Protein AF-0000000084989792 (afdb_homodimer)

Structure (mmCIF, N/CA/C/O backbone):
data_AF-0000000084989792-model_v1
#
loop_
_entity.id
_entity.type
_entity.pdbx_description
1 polymer 'DNA replication initiation complex subunit, GINS family'
#
loop_
_atom_site.group_PDB
_atom_site.id
_atom_site.type_symbol
_atom_site.label_atom_id
_atom_site.label_alt_id
_atom_site.label_comp_id
_atom_site.label_asym_id
_atom_site.label_entity_id
_atom_site.label_seq_id
_atom_site.pdbx_PDB_ins_code
_atom_site.Cartn_x
_atom_site.Cartn_y
_atom_site.Cartn_z
_atom_site.occupancy
_atom_site.B_iso_or_equiv
_atom_site.auth_seq_id
_atom_site.auth_comp_id
_atom_site.auth_asym_id
_atom_site.auth_atom_id
_atom_site.pdbx_PDB_model_num
ATOM 1 N N . MET A 1 1 ? -12.945 -18.453 -3.369 1 70.62 1 MET A N 1
ATOM 2 C CA . MET A 1 1 ? -12.711 -17.578 -4.516 1 70.62 1 MET A CA 1
ATOM 3 C C . MET A 1 1 ? -13.828 -16.547 -4.648 1 70.62 1 MET A C 1
ATOM 5 O O . MET A 1 1 ? -13.57 -15.391 -4.98 1 70.62 1 MET A O 1
ATOM 9 N N . SER A 1 2 ? -14.859 -16.859 -3.957 1 78.81 2 SER A N 1
ATOM 10 C CA . SER A 1 2 ? -16.078 -16.078 -4.02 1 78.81 2 SER A CA 1
ATOM 11 C C . SER A 1 2 ? -15.945 -14.773 -3.242 1 78.81 2 SER A C 1
ATOM 13 O O . SER A 1 2 ? -16.438 -13.734 -3.676 1 78.81 2 SER A O 1
ATOM 15 N N . ARG A 1 3 ? -15.125 -14.844 -2.289 1 91.56 3 ARG A N 1
ATOM 16 C CA . ARG A 1 3 ? -15.008 -13.656 -1.446 1 91.56 3 ARG A CA 1
ATOM 17 C C . ARG A 1 3 ? -14.289 -12.531 -2.184 1 91.56 3 ARG A C 1
ATOM 19 O O . ARG A 1 3 ? -14.688 -11.367 -2.086 1 91.56 3 ARG A O 1
ATOM 26 N N . ALA A 1 4 ? -13.312 -12.812 -2.924 1 94.5 4 ALA A N 1
ATOM 27 C CA . ALA A 1 4 ? -12.562 -11.828 -3.693 1 94.5 4 ALA A CA 1
ATOM 28 C C . ALA A 1 4 ? -13.445 -11.156 -4.742 1 94.5 4 ALA A C 1
ATOM 30 O O . ALA A 1 4 ? -13.422 -9.93 -4.891 1 94.5 4 ALA A O 1
ATOM 31 N N . TYR A 1 5 ? -14.305 -11.953 -5.348 1 93.06 5 TYR A N 1
ATOM 32 C CA . TYR A 1 5 ? -15.18 -11.422 -6.383 1 93.06 5 TYR A CA 1
ATOM 33 C C . TYR A 1 5 ? -16.266 -10.531 -5.781 1 93.06 5 TYR A C 1
ATOM 35 O O . TYR A 1 5 ? -16.594 -9.484 -6.34 1 93.06 5 TYR A O 1
ATOM 43 N N . SER A 1 6 ? -16.766 -11.047 -4.715 1 93.75 6 SER A N 1
ATOM 44 C CA . SER A 1 6 ? -17.781 -10.242 -4.035 1 93.75 6 SER A CA 1
ATOM 45 C C . SER A 1 6 ? -17.203 -8.898 -3.59 1 93.75 6 SER A C 1
ATOM 47 O O . SER A 1 6 ? -17.859 -7.863 -3.727 1 93.75 6 SER A O 1
ATOM 49 N N . TRP A 1 7 ? -16.031 -8.945 -3.117 1 96.88 7 TRP A N 1
ATOM 50 C CA . TRP A 1 7 ? -15.375 -7.715 -2.689 1 96.88 7 TRP A CA 1
ATOM 51 C C . TRP A 1 7 ? -15.125 -6.789 -3.875 1 96.88 7 TRP A C 1
ATOM 53 O O . TRP A 1 7 ? -15.406 -5.59 -3.807 1 96.88 7 TRP A O 1
ATOM 63 N N . LEU A 1 8 ? -14.609 -7.293 -4.941 1 95.69 8 LEU A N 1
ATOM 64 C CA . LEU A 1 8 ? -14.359 -6.5 -6.141 1 95.69 8 LEU A CA 1
ATOM 65 C C . LEU A 1 8 ? -15.648 -5.848 -6.641 1 95.69 8 LEU A C 1
ATOM 67 O O . LEU A 1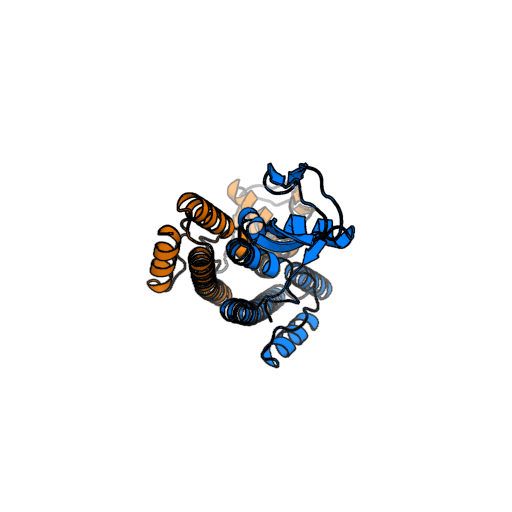 8 ? -15.656 -4.656 -6.957 1 95.69 8 LEU A O 1
ATOM 71 N N . SER A 1 9 ? -16.734 -6.637 -6.637 1 94.12 9 SER A N 1
ATOM 72 C CA . SER A 1 9 ? -18.016 -6.121 -7.086 1 94.12 9 SER A CA 1
ATOM 73 C C . SER A 1 9 ? -18.5 -4.977 -6.199 1 94.12 9 SER A C 1
ATOM 75 O O . SER A 1 9 ? -18.969 -3.953 -6.695 1 94.12 9 SER A O 1
ATOM 77 N N . ALA A 1 10 ? -18.391 -5.125 -4.922 1 95.06 10 ALA A N 1
ATOM 78 C CA . ALA A 1 10 ? -18.781 -4.086 -3.975 1 95.06 10 ALA A CA 1
ATOM 79 C C . ALA A 1 10 ? -18 -2.803 -4.199 1 95.06 10 ALA A C 1
ATOM 81 O O . ALA A 1 10 ? -18.562 -1.705 -4.172 1 95.06 10 ALA A O 1
ATOM 82 N N . GLU A 1 11 ? -16.641 -2.996 -4.441 1 95.38 11 GLU A N 1
ATOM 83 C CA . GLU A 1 11 ? -15.781 -1.838 -4.656 1 95.38 11 GLU A CA 1
ATOM 84 C C . GLU A 1 11 ? -16.109 -1.141 -5.973 1 95.38 11 GLU A C 1
ATOM 86 O O . GLU A 1 11 ? -16.016 0.084 -6.074 1 95.38 11 GLU A O 1
ATOM 91 N N . LEU A 1 12 ? -16.547 -1.844 -6.918 1 93.81 12 LEU A N 1
ATOM 92 C CA . LEU A 1 12 ? -16.906 -1.293 -8.227 1 93.81 12 LEU A CA 1
ATOM 93 C C . LEU A 1 12 ? -18.234 -0.542 -8.156 1 93.81 12 LEU A C 1
ATOM 95 O O . LEU A 1 12 ? -18.406 0.466 -8.844 1 93.81 12 LEU A O 1
ATOM 99 N N . ASP A 1 13 ? -19.047 -1.001 -7.281 1 93.5 13 ASP A N 1
ATOM 100 C CA . ASP A 1 13 ? -20.438 -0.534 -7.281 1 93.5 13 ASP A CA 1
ATOM 101 C C . ASP A 1 13 ? -20.594 0.687 -6.379 1 93.5 13 ASP A C 1
ATOM 103 O O . ASP A 1 13 ? -21.672 1.285 -6.324 1 93.5 13 ASP A O 1
ATOM 107 N N . THR A 1 14 ? -19.609 1.003 -5.652 1 91.88 14 THR A N 1
ATOM 108 C CA . THR A 1 14 ? -19.703 2.129 -4.73 1 91.88 14 THR A CA 1
ATOM 109 C C . THR A 1 14 ? -18.641 3.18 -5.047 1 91.88 14 THR A C 1
ATOM 111 O O . THR A 1 14 ? -17.562 2.85 -5.539 1 91.88 14 THR A O 1
ATOM 114 N N . LYS A 1 15 ? -18.938 4.371 -4.781 1 89.75 15 LYS A N 1
ATOM 115 C CA . LYS A 1 15 ? -17.969 5.453 -4.965 1 89.75 15 LYS A CA 1
ATOM 116 C C . LYS A 1 15 ? -17.016 5.543 -3.779 1 89.75 15 LYS A C 1
ATOM 118 O O . LYS A 1 15 ? -15.844 5.859 -3.947 1 89.75 15 LYS A O 1
ATOM 123 N N . LEU A 1 16 ? -17.531 5.168 -2.646 1 90.69 16 LEU A N 1
ATOM 124 C CA . LEU A 1 16 ? -16.719 5.23 -1.429 1 90.69 16 LEU A CA 1
ATOM 125 C C . LEU A 1 16 ? -16.172 3.852 -1.068 1 90.69 16 LEU A C 1
ATOM 127 O O . LEU A 1 16 ? -16.641 2.838 -1.594 1 90.69 16 LEU A O 1
ATOM 131 N N . LEU A 1 17 ? -15.188 3.869 -0.21 1 94.44 17 LEU A N 1
ATOM 132 C CA . LEU A 1 17 ? -14.562 2.639 0.262 1 94.44 17 LEU A CA 1
ATOM 133 C C . LEU A 1 17 ? -15.578 1.747 0.967 1 94.44 17 LEU A C 1
ATOM 135 O O . LEU A 1 17 ? -16.406 2.232 1.745 1 94.44 17 LEU A O 1
ATOM 139 N N . THR A 1 18 ? -15.547 0.546 0.62 1 95.75 18 THR A N 1
ATOM 140 C CA . THR A 1 18 ? -16.359 -0.414 1.359 1 95.75 18 THR A CA 1
ATOM 141 C C . THR A 1 18 ? -15.562 -1.021 2.512 1 95.75 18 THR A C 1
ATOM 143 O O . THR A 1 18 ? -14.328 -0.99 2.506 1 95.75 18 THR A O 1
ATOM 146 N N . LYS A 1 19 ? -16.328 -1.497 3.48 1 96.44 19 LYS A N 1
ATOM 147 C CA . LYS A 1 19 ? -15.664 -2.264 4.527 1 96.44 19 LYS A CA 1
ATOM 148 C C . LYS A 1 19 ? -15.086 -3.562 3.975 1 96.44 19 LYS A C 1
ATOM 150 O O . LYS A 1 19 ? -15.805 -4.359 3.371 1 96.44 19 LYS A O 1
ATOM 155 N N . PRO A 1 20 ? -13.766 -3.756 4.098 1 97 20 PRO A N 1
ATOM 156 C CA . PRO A 1 20 ? -13.188 -4.996 3.582 1 97 20 PRO A CA 1
ATOM 157 C C . PRO A 1 20 ? -13.703 -6.238 4.312 1 97 20 PRO A C 1
ATOM 159 O O . PRO A 1 20 ? -13.898 -6.199 5.531 1 97 20 PRO A O 1
ATOM 162 N N . PRO A 1 21 ? -13.945 -7.258 3.611 1 96.56 21 PRO A N 1
ATOM 163 C CA . PRO A 1 21 ? -14.359 -8.508 4.246 1 96.56 21 PRO A CA 1
ATOM 164 C C . PRO A 1 21 ? -13.203 -9.234 4.934 1 96.56 21 PRO A C 1
ATOM 166 O O . PRO A 1 21 ? -13.398 -10.297 5.527 1 96.56 21 PRO A O 1
ATOM 169 N N . VAL A 1 22 ? -11.977 -8.727 4.801 1 95.38 22 VAL A N 1
ATOM 170 C CA . VAL A 1 22 ? -10.773 -9.297 5.398 1 95.38 22 VAL A CA 1
ATOM 171 C C . VAL A 1 22 ? -9.977 -8.195 6.098 1 95.38 22 VAL A C 1
ATOM 173 O O . VAL A 1 22 ? -10.07 -7.02 5.727 1 95.38 22 VAL A O 1
ATOM 176 N N . ALA A 1 23 ? -9.148 -8.648 7.039 1 95.25 23 ALA A N 1
ATOM 177 C CA . ALA A 1 23 ? -8.312 -7.691 7.758 1 95.25 23 ALA A CA 1
ATOM 178 C C . ALA A 1 23 ? -7.121 -7.254 6.906 1 95.25 23 ALA A C 1
ATOM 180 O O . ALA A 1 23 ? -6.562 -6.176 7.113 1 95.25 23 ALA A O 1
ATOM 181 N N . SER A 1 24 ? -6.754 -8.141 6.023 1 97 24 SER A N 1
ATOM 182 C CA . SER A 1 24 ? -5.605 -7.863 5.164 1 97 24 SER A CA 1
ATOM 183 C C . SER A 1 24 ? -5.746 -8.562 3.812 1 97 24 SER A C 1
ATOM 185 O O . SER A 1 24 ? -6.418 -9.586 3.705 1 97 24 SER A O 1
ATOM 187 N N . TYR A 1 25 ? -5.117 -8.008 2.795 1 97.75 25 TYR A N 1
ATOM 188 C CA . TYR A 1 25 ? -5.043 -8.68 1.502 1 97.75 25 TYR A CA 1
ATOM 189 C C . TYR A 1 25 ? -4.344 -10.023 1.626 1 97.75 25 TYR A C 1
ATOM 191 O O . TYR A 1 25 ? -4.699 -10.984 0.93 1 97.75 25 TYR A O 1
ATOM 199 N N . MET A 1 26 ? -3.402 -10.109 2.512 1 96.12 26 MET A N 1
ATOM 200 C CA . MET A 1 26 ? -2.676 -11.352 2.75 1 96.12 26 MET A CA 1
ATOM 201 C C . MET A 1 26 ? -3.619 -12.445 3.24 1 96.12 26 MET A C 1
ATOM 203 O O . MET A 1 26 ? -3.473 -13.609 2.865 1 96.12 26 MET A O 1
ATOM 207 N N . GLU A 1 27 ? -4.516 -12 4.086 1 95.62 27 GLU A N 1
ATOM 208 C CA . GLU A 1 27 ? -5.52 -12.961 4.539 1 95.62 27 GLU A CA 1
ATOM 209 C C . GLU A 1 27 ? -6.309 -13.523 3.363 1 95.62 27 GLU A C 1
ATOM 211 O O . GLU A 1 27 ? -6.555 -14.727 3.293 1 95.62 27 GLU A O 1
ATOM 216 N N . LEU A 1 28 ? -6.707 -12.695 2.48 1 96.12 28 LEU A N 1
ATOM 217 C CA . LEU A 1 28 ? -7.434 -13.117 1.285 1 96.12 28 LEU A CA 1
ATOM 218 C C . LEU A 1 28 ? -6.578 -14.031 0.418 1 96.12 28 LEU A C 1
ATOM 220 O O . LEU A 1 28 ? -7.059 -15.055 -0.078 1 96.12 28 LEU A O 1
ATOM 224 N N . ALA A 1 29 ? -5.344 -13.695 0.266 1 95.12 29 ALA A N 1
ATOM 225 C CA . ALA A 1 29 ? -4.41 -14.516 -0.504 1 95.12 29 ALA A CA 1
ATOM 226 C C . ALA A 1 29 ? -4.27 -15.906 0.106 1 95.12 29 ALA A C 1
ATOM 228 O O . ALA A 1 29 ? -4.25 -16.906 -0.613 1 95.12 29 ALA A O 1
ATOM 229 N N . ASN A 1 30 ? -4.18 -15.922 1.391 1 93.5 30 ASN A N 1
ATOM 230 C CA . ASN A 1 30 ? -4.078 -17.203 2.084 1 93.5 30 ASN A CA 1
ATOM 231 C C . ASN A 1 30 ? -5.316 -18.062 1.847 1 93.5 30 ASN A C 1
ATOM 233 O O . ASN A 1 30 ? -5.203 -19.266 1.617 1 93.5 30 ASN A O 1
ATOM 237 N N . GLU A 1 31 ? -6.43 -17.453 1.937 1 92.81 31 GLU A N 1
ATOM 238 C CA . GLU A 1 31 ? -7.68 -18.172 1.687 1 92.81 31 GLU A CA 1
ATOM 239 C C . GLU A 1 31 ? -7.715 -18.734 0.275 1 92.81 31 GLU A C 1
ATOM 241 O O . GLU A 1 31 ? -8.102 -19.891 0.079 1 92.81 31 GLU A O 1
ATOM 246 N N . ILE A 1 32 ? -7.355 -18.016 -0.669 1 92.75 32 ILE A N 1
ATOM 247 C CA . ILE A 1 32 ? -7.352 -18.438 -2.066 1 92.75 32 ILE A CA 1
ATOM 248 C C . ILE A 1 32 ? -6.383 -19.609 -2.254 1 92.75 32 ILE A C 1
ATOM 250 O O . ILE A 1 32 ? -6.715 -20.594 -2.91 1 92.75 32 ILE A O 1
ATOM 254 N N . ASN A 1 33 ? -5.227 -19.484 -1.652 1 90.75 33 ASN A N 1
ATOM 255 C CA . ASN A 1 33 ? -4.238 -20.562 -1.744 1 90.75 33 ASN A CA 1
ATOM 256 C C . ASN A 1 33 ? -4.762 -21.859 -1.134 1 90.75 33 ASN A C 1
ATOM 258 O O . ASN A 1 33 ? -4.535 -22.938 -1.679 1 90.75 33 ASN A O 1
ATOM 262 N N . GLU A 1 34 ? -5.414 -21.703 -0.019 1 88.62 34 GLU A N 1
ATOM 263 C CA . GLU A 1 34 ? -5.98 -22.875 0.638 1 88.62 34 GLU A CA 1
ATOM 264 C C . GLU A 1 34 ? -7.047 -23.531 -0.235 1 88.62 34 GLU A C 1
ATOM 266 O O . GLU A 1 34 ? -7.109 -24.766 -0.325 1 88.62 34 GLU A O 1
ATOM 271 N N . GLN A 1 35 ? -7.852 -22.734 -0.872 1 86.69 35 GLN A N 1
ATOM 272 C CA . GLN A 1 35 ? -8.898 -23.25 -1.753 1 86.69 35 GLN A CA 1
ATOM 273 C C . GLN A 1 35 ? -8.297 -23.969 -2.955 1 86.69 35 GLN A C 1
ATOM 275 O O . GLN A 1 35 ? -8.805 -25.016 -3.367 1 86.69 35 GLN A O 1
ATOM 280 N N . LEU A 1 36 ? -7.242 -23.453 -3.445 1 85.25 36 LEU A N 1
ATOM 281 C CA . LEU A 1 36 ? -6.598 -24.031 -4.613 1 85.25 36 LEU A CA 1
ATOM 282 C C . LEU A 1 36 ? -5.949 -25.375 -4.266 1 85.25 36 LEU A C 1
ATOM 284 O O . LEU A 1 36 ? -5.949 -26.297 -5.082 1 85.25 36 LEU A O 1
ATOM 288 N N . LYS A 1 37 ? -5.43 -25.438 -3.109 1 81.44 37 LYS A N 1
ATOM 289 C CA . LYS A 1 37 ? -4.848 -26.688 -2.643 1 81.44 37 LYS A CA 1
ATOM 290 C C . LYS A 1 37 ? -5.914 -27.766 -2.521 1 81.44 37 LYS A C 1
ATOM 292 O O . LYS A 1 37 ? -5.648 -28.938 -2.809 1 81.44 37 LYS A O 1
ATOM 297 N N . GLY A 1 38 ? -7.027 -27.453 -2.127 1 80.88 38 GLY A N 1
ATOM 298 C CA . GLY A 1 38 ? -8.109 -28.391 -1.902 1 80.88 38 GLY A CA 1
ATOM 299 C C . GLY A 1 38 ? -8.727 -28.922 -3.188 1 80.88 38 GLY A C 1
ATOM 300 O O . GLY A 1 38 ? -9.242 -30.031 -3.225 1 80.88 38 GLY A O 1
ATOM 301 N N . VAL A 1 39 ? -8.703 -28.188 -4.25 1 77.81 39 VAL A N 1
ATOM 302 C CA . VAL A 1 39 ? -9.398 -28.547 -5.48 1 77.81 39 VAL A CA 1
ATOM 303 C C . VAL A 1 39 ? -8.484 -29.406 -6.363 1 77.81 39 VAL A C 1
ATOM 305 O O . VAL A 1 39 ? -8.969 -30.156 -7.207 1 77.81 39 VAL A O 1
ATOM 308 N N . ALA A 1 40 ? -7.18 -29.516 -6.156 1 72.69 40 ALA A N 1
ATOM 309 C CA . ALA A 1 40 ? -6.211 -30.328 -6.883 1 72.69 40 ALA A CA 1
ATOM 310 C C . ALA A 1 40 ? -6.352 -30.141 -8.391 1 72.69 40 ALA A C 1
ATOM 312 O O . ALA A 1 40 ? -6.559 -31.109 -9.133 1 72.69 40 ALA A O 1
ATOM 313 N N . LEU A 1 41 ? -6.234 -29.047 -8.867 1 76.12 41 LEU A N 1
ATOM 314 C CA . LEU A 1 41 ? -6.32 -28.719 -10.289 1 76.12 41 LEU A CA 1
ATOM 315 C C . LEU A 1 41 ? -5.066 -29.188 -11.023 1 76.12 41 LEU A C 1
ATOM 317 O O . LEU A 1 41 ? -3.984 -29.25 -10.438 1 76.12 41 LEU A O 1
ATOM 321 N N . PRO A 1 42 ? -5.316 -29.594 -12.312 1 76.38 42 PRO A N 1
ATOM 322 C CA . PRO A 1 42 ? -4.105 -29.781 -13.117 1 76.38 42 PRO A CA 1
ATOM 323 C C . PRO A 1 42 ? -3.191 -28.562 -13.086 1 76.38 42 PRO A C 1
ATOM 325 O O . PRO A 1 42 ? -3.67 -27.422 -13 1 76.38 42 PRO A O 1
ATOM 328 N N . PRO A 1 43 ? -1.987 -28.797 -13.102 1 77.19 43 PRO A N 1
ATOM 329 C CA . PRO A 1 43 ? -1.013 -27.719 -12.93 1 77.19 43 PRO A CA 1
ATOM 330 C C . PRO A 1 43 ? -1.269 -26.531 -13.875 1 77.19 43 PRO A C 1
ATOM 332 O O . PRO A 1 43 ? -1.184 -25.375 -13.461 1 77.19 43 PRO A O 1
ATOM 335 N N . SER A 1 44 ? -1.574 -26.844 -15.148 1 74.94 44 SER A N 1
ATOM 336 C CA . SER A 1 44 ? -1.801 -25.766 -16.125 1 74.94 44 SER A CA 1
ATOM 337 C C . SER A 1 44 ? -3.035 -24.953 -15.766 1 74.94 44 SER A C 1
ATOM 339 O O . SER A 1 44 ? -3.045 -23.734 -15.922 1 74.94 44 SER A O 1
ATOM 341 N N . MET A 1 45 ? -4.078 -25.625 -15.273 1 82.12 45 MET A N 1
ATOM 342 C CA . MET A 1 45 ? -5.309 -24.938 -14.883 1 82.12 45 MET A CA 1
ATOM 343 C C . MET A 1 45 ? -5.109 -24.156 -13.594 1 82.12 45 MET A C 1
ATOM 345 O O . MET A 1 45 ? -5.641 -23.047 -13.445 1 82.12 45 MET A O 1
ATOM 349 N N . GLU A 1 46 ? -4.324 -24.75 -12.68 1 85.69 46 GLU A N 1
ATOM 350 C CA . GLU A 1 46 ? -4.039 -24.047 -11.43 1 85.69 46 GLU A CA 1
ATOM 351 C C . GLU A 1 46 ? -3.299 -22.734 -11.68 1 85.69 46 GLU A C 1
ATOM 353 O O . GLU A 1 46 ? -3.609 -21.719 -11.07 1 85.69 46 GLU A O 1
ATOM 358 N N . GLU A 1 47 ? -2.346 -22.797 -12.555 1 84.44 47 GLU A N 1
ATOM 359 C CA . GLU A 1 47 ? -1.575 -21.609 -12.914 1 84.44 47 GLU A CA 1
ATOM 360 C C . GLU A 1 47 ? -2.482 -20.5 -13.453 1 84.44 47 GLU A C 1
ATOM 362 O O . GLU A 1 47 ? -2.318 -19.328 -13.102 1 84.44 47 GLU A O 1
ATOM 367 N N . THR A 1 48 ? -3.42 -20.906 -14.273 1 84 48 THR A N 1
ATOM 368 C CA . THR A 1 48 ? -4.355 -19.953 -14.867 1 84 48 THR A CA 1
ATOM 369 C C . THR A 1 48 ? -5.238 -19.312 -13.797 1 84 48 THR A C 1
ATOM 371 O O . THR A 1 48 ? -5.453 -18.109 -13.789 1 84 48 THR A O 1
ATOM 374 N N . VAL A 1 49 ? -5.715 -20.156 -12.875 1 89 49 VAL A N 1
ATOM 375 C CA . VAL A 1 49 ? -6.578 -19.672 -11.805 1 89 49 VAL A CA 1
ATOM 376 C C . VAL A 1 49 ? -5.793 -18.734 -10.891 1 89 49 VAL A C 1
ATOM 378 O O . VAL A 1 49 ? -6.297 -17.688 -10.492 1 89 49 VAL A O 1
ATOM 381 N N . ARG A 1 50 ? -4.551 -19.078 -10.578 1 90.56 50 ARG A N 1
ATOM 382 C CA . ARG A 1 50 ? -3.703 -18.234 -9.742 1 90.56 50 ARG A CA 1
ATOM 383 C C . ARG A 1 50 ? -3.486 -16.875 -10.383 1 90.56 50 ARG A C 1
ATOM 385 O O . ARG A 1 50 ? -3.592 -15.844 -9.711 1 90.56 50 ARG A O 1
ATOM 392 N N . ALA A 1 51 ? -3.191 -16.859 -11.633 1 87.62 51 ALA A N 1
ATOM 393 C CA . ALA A 1 51 ? -2.986 -15.609 -12.352 1 87.62 51 ALA A CA 1
ATOM 394 C C . ALA A 1 51 ? -4.246 -14.75 -12.328 1 87.62 51 ALA A C 1
ATOM 396 O O . ALA A 1 51 ? -4.168 -13.531 -12.141 1 87.62 51 ALA A O 1
ATOM 397 N N . HIS A 1 52 ? -5.316 -15.414 -12.531 1 90 52 HIS A N 1
ATOM 398 C CA . HIS A 1 52 ? -6.59 -14.703 -12.531 1 90 52 HIS A CA 1
ATOM 399 C C . HIS A 1 52 ? -6.891 -14.109 -11.156 1 90 52 HIS A C 1
ATOM 401 O O . HIS A 1 52 ? -7.301 -12.953 -11.047 1 90 52 HIS A O 1
ATOM 407 N N . MET A 1 53 ? -6.68 -14.898 -10.133 1 93.25 53 MET A N 1
ATOM 408 C CA . MET A 1 53 ? -6.961 -14.414 -8.781 1 93.25 53 MET A CA 1
ATOM 409 C C . MET A 1 53 ? -6.023 -13.273 -8.398 1 93.25 53 MET A C 1
ATOM 411 O O . MET A 1 53 ? -6.426 -12.336 -7.715 1 93.25 53 MET A O 1
ATOM 415 N N . ALA A 1 54 ? -4.75 -13.375 -8.836 1 92.62 54 ALA A N 1
ATOM 416 C CA . ALA A 1 54 ? -3.816 -12.273 -8.641 1 92.62 54 ALA A CA 1
ATOM 417 C C . ALA A 1 54 ? -4.34 -10.992 -9.281 1 92.62 54 ALA A C 1
ATOM 419 O O . ALA A 1 54 ? -4.25 -9.914 -8.695 1 92.62 54 ALA A O 1
ATOM 420 N N . HIS A 1 55 ? -4.922 -11.141 -10.414 1 91.56 55 HIS A N 1
ATOM 421 C CA . HIS A 1 55 ? -5.504 -10.008 -11.133 1 91.56 55 HIS A CA 1
ATOM 422 C C . HIS A 1 55 ? -6.68 -9.414 -10.359 1 91.56 55 HIS A C 1
ATOM 424 O O . HIS A 1 55 ? -6.832 -8.195 -10.289 1 91.56 55 HIS A O 1
ATOM 430 N N . VAL A 1 56 ? -7.492 -10.281 -9.859 1 93.88 56 VAL A N 1
ATOM 431 C CA . VAL A 1 56 ? -8.656 -9.836 -9.102 1 93.88 56 VAL A CA 1
ATOM 432 C C . VAL A 1 56 ? -8.211 -9.031 -7.887 1 93.88 56 VAL A C 1
ATOM 434 O O . VAL A 1 56 ? -8.711 -7.93 -7.645 1 93.88 56 VAL A O 1
ATOM 437 N N . ILE A 1 57 ? -7.246 -9.539 -7.176 1 96 57 ILE A N 1
ATOM 438 C CA . ILE A 1 57 ? -6.758 -8.852 -5.988 1 96 57 ILE A CA 1
ATOM 439 C C . ILE A 1 57 ? -6.129 -7.516 -6.387 1 96 57 ILE A C 1
ATOM 441 O O . ILE A 1 57 ? -6.359 -6.496 -5.738 1 96 57 ILE A O 1
ATOM 445 N N . ALA A 1 58 ? -5.371 -7.531 -7.418 1 94.69 58 ALA A N 1
ATOM 446 C CA . ALA A 1 58 ? -4.754 -6.305 -7.91 1 94.69 58 ALA A CA 1
ATOM 447 C C . ALA A 1 58 ? -5.809 -5.258 -8.258 1 94.69 58 ALA A C 1
ATOM 449 O O . ALA A 1 58 ? -5.633 -4.07 -7.98 1 94.69 58 ALA A O 1
ATOM 450 N N . SER A 1 59 ? -6.855 -5.684 -8.875 1 94.25 59 SER A N 1
ATOM 451 C CA . SER A 1 59 ? -7.934 -4.781 -9.258 1 94.25 59 SER A CA 1
ATOM 452 C C . SER A 1 59 ? -8.609 -4.168 -8.031 1 94.25 59 SER A C 1
ATOM 454 O O . SER A 1 59 ? -8.914 -2.977 -8.016 1 94.25 59 SER A O 1
ATOM 456 N N . ILE A 1 60 ? -8.82 -4.98 -7.062 1 97.06 60 ILE A N 1
ATOM 457 C CA . ILE A 1 60 ? -9.391 -4.484 -5.812 1 97.06 60 ILE A CA 1
ATOM 458 C C . ILE A 1 60 ? -8.477 -3.416 -5.219 1 97.06 60 ILE A C 1
ATOM 460 O O . ILE A 1 60 ? -8.938 -2.328 -4.859 1 97.06 60 ILE A O 1
ATOM 464 N N . MET A 1 61 ? -7.199 -3.693 -5.172 1 97.31 61 MET A N 1
ATOM 465 C CA . MET A 1 61 ? -6.215 -2.777 -4.602 1 97.31 61 MET A CA 1
ATOM 466 C C . MET A 1 61 ? -6.207 -1.45 -5.352 1 97.31 61 MET A C 1
ATOM 468 O O . MET A 1 61 ? -6.168 -0.384 -4.734 1 97.31 61 MET A O 1
ATOM 472 N N . GLU A 1 62 ? -6.188 -1.574 -6.605 1 94.75 62 GLU A N 1
ATOM 473 C CA . GLU A 1 62 ? -6.152 -0.372 -7.434 1 94.75 62 GLU A CA 1
ATOM 474 C C . GLU A 1 62 ? -7.352 0.53 -7.148 1 94.75 62 GLU A C 1
ATOM 476 O O . GLU A 1 62 ? -7.191 1.736 -6.949 1 94.75 62 GLU A O 1
ATOM 481 N N . LEU A 1 63 ? -8.484 -0.027 -7.125 1 95.94 63 LEU A N 1
ATOM 482 C CA . LEU A 1 63 ? -9.711 0.72 -6.871 1 95.94 63 LEU A CA 1
ATOM 483 C C . LEU A 1 63 ? -9.688 1.346 -5.48 1 95.94 63 LEU A C 1
ATOM 485 O O . LEU A 1 63 ? -10 2.527 -5.32 1 95.94 63 LEU A O 1
ATOM 489 N N . ARG A 1 64 ? -9.289 0.594 -4.527 1 97.69 64 ARG A N 1
ATOM 490 C CA . ARG A 1 64 ? -9.336 1.066 -3.148 1 97.69 64 ARG A CA 1
ATOM 491 C C . ARG A 1 64 ? -8.289 2.143 -2.9 1 97.69 64 ARG A C 1
ATOM 493 O O . ARG A 1 64 ? -8.57 3.152 -2.25 1 97.69 64 ARG A O 1
ATOM 500 N N . ILE A 1 65 ? -7.113 1.931 -3.457 1 97 65 ILE A N 1
ATOM 501 C CA . ILE A 1 65 ? -6.059 2.916 -3.25 1 97 65 ILE A CA 1
ATOM 502 C C . ILE A 1 65 ? -6.453 4.238 -3.9 1 97 65 ILE A C 1
ATOM 504 O O . ILE A 1 65 ? -6.23 5.309 -3.328 1 97 65 ILE A O 1
ATOM 508 N N . ARG A 1 66 ? -7.051 4.168 -5.055 1 94.44 66 ARG A N 1
ATOM 509 C CA . ARG A 1 66 ? -7.555 5.375 -5.699 1 94.44 66 ARG A CA 1
ATOM 510 C C . ARG A 1 66 ? -8.562 6.094 -4.809 1 94.44 66 ARG A C 1
ATOM 512 O O . ARG A 1 66 ? -8.484 7.312 -4.633 1 94.44 66 ARG A O 1
ATOM 519 N N . LYS A 1 67 ? -9.445 5.352 -4.285 1 96.25 67 LYS A N 1
ATOM 520 C CA . LYS A 1 67 ? -10.469 5.914 -3.404 1 96.25 67 LYS A CA 1
ATOM 521 C C . LYS A 1 67 ? -9.844 6.48 -2.131 1 96.25 67 LYS A C 1
ATOM 523 O O . LYS A 1 67 ? -10.219 7.566 -1.679 1 96.25 67 LYS A O 1
ATOM 528 N N . ILE A 1 68 ? -8.922 5.742 -1.556 1 97.31 68 ILE A N 1
ATOM 529 C CA . ILE A 1 68 ? -8.234 6.152 -0.333 1 97.31 68 ILE A CA 1
ATOM 530 C C . ILE A 1 68 ? -7.496 7.465 -0.568 1 97.31 68 ILE A C 1
ATOM 532 O O . ILE A 1 68 ? -7.648 8.414 0.204 1 97.31 68 ILE A O 1
ATOM 536 N N . LEU A 1 69 ? -6.723 7.477 -1.631 1 94.81 69 LEU A N 1
ATOM 537 C CA . LEU A 1 69 ? -5.91 8.656 -1.902 1 94.81 69 LEU A CA 1
ATOM 538 C C . LEU A 1 69 ? -6.789 9.844 -2.283 1 94.81 69 LEU A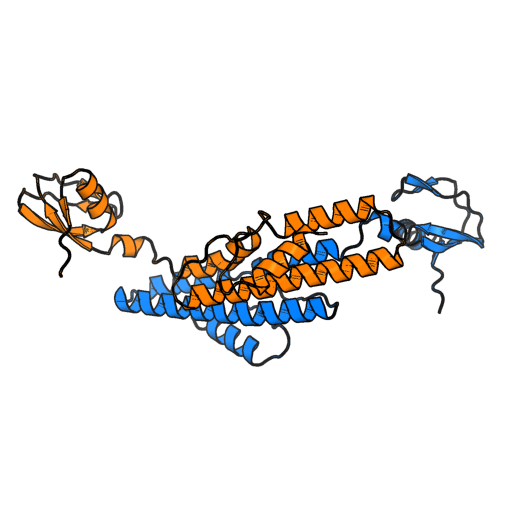 C 1
ATOM 540 O O . LEU A 1 69 ? -6.465 10.992 -1.963 1 94.81 69 LEU A O 1
ATOM 544 N N . TRP A 1 70 ? -7.926 9.594 -2.945 1 92.69 70 TRP A N 1
ATOM 545 C CA . TRP A 1 70 ? -8.906 10.641 -3.219 1 92.69 70 TRP A CA 1
ATOM 546 C C . TRP A 1 70 ? -9.414 11.258 -1.921 1 92.69 70 TRP A C 1
ATOM 548 O O . TRP A 1 70 ? -9.461 12.484 -1.787 1 92.69 70 TRP A O 1
ATOM 558 N N . GLU A 1 71 ? -9.812 10.422 -0.998 1 91.25 71 GLU A N 1
ATOM 559 C CA . GLU A 1 71 ? -10.289 10.922 0.29 1 91.25 71 GLU A CA 1
ATOM 560 C C . GLU A 1 71 ? -9.211 11.75 0.991 1 91.25 71 GLU A C 1
ATOM 562 O O . GLU A 1 71 ? -9.508 12.805 1.559 1 91.25 71 GLU A O 1
ATOM 567 N N . VAL A 1 72 ? -8.008 11.266 0.951 1 89.56 72 VAL A N 1
ATOM 568 C CA . VAL A 1 72 ? -6.891 11.961 1.567 1 89.56 72 VAL A CA 1
ATOM 569 C C . VAL A 1 72 ? -6.73 13.344 0.935 1 89.56 72 VAL A C 1
ATOM 571 O O . VAL A 1 72 ? -6.535 14.336 1.639 1 89.56 72 VAL A O 1
ATOM 574 N N . GLN A 1 73 ? -6.836 13.398 -0.33 1 87 73 GLN A N 1
ATOM 575 C CA . GLN A 1 73 ? -6.668 14.648 -1.062 1 87 73 GLN A CA 1
ATOM 576 C C . GLN A 1 73 ? -7.805 15.617 -0.76 1 87 73 GLN A C 1
ATOM 578 O O . GLN A 1 73 ? -7.637 16.828 -0.868 1 87 73 GLN A O 1
ATOM 583 N N . GLN A 1 74 ? -8.938 15.102 -0.307 1 87.06 74 GLN A N 1
ATOM 584 C CA . GLN A 1 74 ? -10.078 15.93 0.088 1 87.06 74 GLN A CA 1
ATOM 585 C C . GLN A 1 74 ? -9.977 16.344 1.552 1 87.06 74 GLN A C 1
ATOM 587 O O . GLN A 1 74 ? -10.867 17 2.078 1 87.06 74 GLN A O 1
ATOM 592 N N . GLY A 1 75 ? -8.922 15.93 2.215 1 83.06 75 GLY A N 1
ATOM 593 C CA . GLY A 1 75 ? -8.719 16.281 3.613 1 83.06 75 GLY A CA 1
ATOM 594 C C . GLY A 1 75 ? -9.414 15.328 4.57 1 83.06 75 GLY A C 1
ATOM 595 O O . GLY A 1 75 ? -9.516 15.617 5.766 1 83.06 75 GLY A O 1
ATOM 596 N N . ARG A 1 76 ? -9.859 14.25 4.02 1 86.44 76 ARG A N 1
ATOM 597 C CA . ARG A 1 76 ? -10.547 13.258 4.84 1 86.44 76 ARG A CA 1
ATOM 598 C C . ARG A 1 76 ? -9.586 12.156 5.281 1 86.44 76 ARG A C 1
ATOM 600 O O . ARG A 1 76 ? -8.492 12.023 4.738 1 86.44 76 ARG A O 1
ATOM 607 N N . GLU A 1 77 ? -10.023 11.5 6.336 1 87.31 77 GLU A N 1
ATOM 608 C CA . GLU A 1 77 ? -9.281 10.344 6.824 1 87.31 77 GLU A CA 1
ATOM 609 C C . GLU A 1 77 ? -10 9.039 6.469 1 87.31 77 GLU A C 1
ATOM 611 O O . GLU A 1 77 ? -11.031 8.711 7.059 1 87.31 77 GLU A O 1
ATOM 616 N N . PRO A 1 78 ? -9.422 8.367 5.547 1 93.25 78 PRO A N 1
ATOM 617 C CA . PRO A 1 78 ? -10.086 7.125 5.137 1 93.25 78 PRO A CA 1
ATOM 618 C C . PRO A 1 78 ? -10.25 6.133 6.285 1 93.25 78 PRO A C 1
ATOM 620 O O . PRO A 1 78 ? -9.375 6.027 7.148 1 93.25 78 PRO A O 1
ATOM 623 N N . ARG A 1 79 ? -11.375 5.484 6.277 1 92.38 79 ARG A N 1
ATOM 624 C CA . ARG A 1 79 ? -11.68 4.418 7.23 1 92.38 79 ARG A CA 1
ATOM 625 C C . ARG A 1 79 ? -11.852 3.08 6.52 1 92.38 79 ARG A C 1
ATOM 627 O O . ARG A 1 79 ? -11.703 2.998 5.297 1 92.38 79 ARG A O 1
ATOM 634 N N . ASP A 1 80 ? -12 1.974 7.285 1 95.19 80 ASP A N 1
ATOM 635 C CA . ASP A 1 80 ? -12.258 0.654 6.715 1 95.19 80 ASP A CA 1
ATOM 636 C C . ASP A 1 80 ? -11.117 0.226 5.793 1 95.19 80 ASP A C 1
ATOM 638 O O . ASP A 1 80 ? -11.352 -0.179 4.652 1 95.19 80 ASP A O 1
ATOM 642 N N . LEU A 1 81 ? -9.953 0.325 6.332 1 97.56 81 LEU A N 1
ATOM 643 C CA . LEU A 1 81 ? -8.734 -0 5.598 1 97.56 81 LEU A CA 1
ATOM 644 C C . LEU A 1 81 ? -8.227 -1.391 5.973 1 97.56 81 LEU A C 1
ATOM 646 O O . LEU A 1 81 ? -8.43 -1.847 7.098 1 97.56 81 LEU A O 1
ATOM 650 N N . THR A 1 82 ? -7.641 -2.031 5.004 1 97.38 82 THR A N 1
ATOM 651 C CA . THR A 1 82 ? -6.863 -3.223 5.332 1 97.38 82 THR A CA 1
ATOM 652 C C . THR A 1 82 ? -5.555 -2.844 6.02 1 97.38 82 THR A C 1
ATOM 654 O O . THR A 1 82 ? -5.152 -1.68 5.996 1 97.38 82 THR A O 1
ATOM 657 N N . ALA A 1 83 ? -4.898 -3.869 6.605 1 95.56 83 ALA A N 1
ATOM 658 C CA . ALA A 1 83 ? -3.625 -3.631 7.273 1 95.56 83 ALA A CA 1
ATOM 659 C C . ALA A 1 83 ? -2.605 -3.023 6.312 1 95.56 83 ALA A C 1
ATOM 661 O O . ALA A 1 83 ? -1.86 -2.113 6.684 1 95.56 83 ALA A O 1
ATOM 662 N N . GLU A 1 84 ? -2.527 -3.549 5.066 1 96.56 84 GLU A N 1
ATOM 663 C CA . GLU A 1 84 ? -1.593 -3.041 4.066 1 96.56 84 GLU A CA 1
ATOM 664 C C . GLU A 1 84 ? -1.905 -1.592 3.707 1 96.56 84 GLU A C 1
ATOM 666 O O . GLU A 1 84 ? -0.994 -0.779 3.533 1 96.56 84 GLU A O 1
ATOM 671 N N . GLU A 1 85 ? -3.145 -1.244 3.631 1 97.62 85 GLU A N 1
ATOM 672 C CA . GLU A 1 85 ? -3.578 0.109 3.295 1 97.62 85 GLU A CA 1
ATOM 673 C C . GLU A 1 85 ? -3.24 1.091 4.414 1 97.62 85 GLU A C 1
ATOM 675 O O . GLU A 1 85 ? -2.809 2.215 4.152 1 97.62 85 GLU A O 1
ATOM 680 N N . GLU A 1 86 ? -3.469 0.609 5.602 1 95.5 86 GLU A N 1
ATOM 681 C CA . GLU A 1 86 ? -3.125 1.441 6.75 1 95.5 86 GLU A CA 1
ATOM 682 C C . GLU A 1 86 ? -1.641 1.793 6.75 1 95.5 86 GLU A C 1
ATOM 684 O O . GLU A 1 86 ? -1.27 2.943 6.992 1 95.5 86 GLU A O 1
ATOM 689 N N . ARG A 1 87 ? -0.896 0.82 6.48 1 95.44 87 ARG A N 1
ATOM 690 C CA . ARG A 1 87 ? 0.55 1.023 6.465 1 95.44 87 ARG A CA 1
ATOM 691 C C . ARG A 1 87 ? 0.958 1.979 5.348 1 95.44 87 ARG A C 1
ATOM 693 O O . ARG A 1 87 ? 1.854 2.805 5.527 1 95.44 87 ARG A O 1
ATOM 700 N N . LEU A 1 88 ? 0.328 1.831 4.266 1 96.69 88 LEU A N 1
ATOM 701 C CA . LEU A 1 88 ? 0.616 2.686 3.119 1 96.69 88 LEU A CA 1
ATOM 702 C C . LEU A 1 88 ? 0.254 4.137 3.418 1 96.69 88 LEU A C 1
ATOM 704 O O . LEU A 1 88 ? 0.959 5.055 2.996 1 96.69 88 LEU A O 1
ATOM 708 N N . LEU A 1 89 ? -0.783 4.281 4.223 1 96.19 89 LEU A N 1
ATOM 709 C CA . LEU A 1 89 ? -1.333 5.609 4.48 1 96.19 89 LEU A CA 1
ATOM 710 C C . LEU A 1 89 ? -0.586 6.293 5.621 1 96.19 89 LEU A C 1
ATOM 712 O O . LEU A 1 89 ? -0.615 7.52 5.738 1 96.19 89 LEU A O 1
ATOM 716 N N . ALA A 1 90 ? 0.101 5.578 6.422 1 94.94 90 ALA A N 1
ATOM 717 C CA . ALA A 1 90 ? 0.678 6.043 7.68 1 94.94 90 ALA A CA 1
ATOM 718 C C . ALA A 1 90 ? 1.589 7.246 7.457 1 94.94 90 ALA A C 1
ATOM 720 O O . ALA A 1 90 ? 1.517 8.234 8.195 1 94.94 90 ALA A O 1
ATOM 721 N N . PRO A 1 91 ? 2.439 7.246 6.387 1 95.31 91 PRO A N 1
ATOM 722 C CA . PRO A 1 91 ? 3.32 8.398 6.18 1 95.31 91 PRO A CA 1
ATOM 723 C C . PRO A 1 91 ? 2.553 9.688 5.902 1 95.31 91 PRO A C 1
ATOM 725 O O . PRO A 1 91 ? 2.963 10.758 6.344 1 95.31 91 PRO A O 1
ATOM 728 N N . ILE A 1 92 ? 1.5 9.594 5.172 1 95 92 ILE A N 1
ATOM 729 C CA . ILE A 1 92 ? 0.689 10.766 4.84 1 95 92 ILE A CA 1
ATOM 730 C C . ILE A 1 92 ? 0.047 11.32 6.105 1 95 92 ILE A C 1
ATOM 732 O O . ILE A 1 92 ? 0.075 12.531 6.34 1 95 92 ILE A O 1
ATOM 736 N N . LEU A 1 93 ? -0.468 10.43 6.918 1 92 93 LEU A N 1
ATOM 737 C CA . LEU A 1 93 ? -1.11 10.836 8.164 1 92 93 LEU A CA 1
ATOM 738 C C . LEU A 1 93 ? -0.098 11.461 9.117 1 92 93 LEU A C 1
ATOM 740 O O . LEU A 1 93 ? -0.417 12.406 9.836 1 92 93 LEU A O 1
ATOM 744 N N . LYS A 1 94 ? 1.03 10.969 9.094 1 91.75 94 LYS A N 1
ATOM 745 C CA . LYS A 1 94 ? 2.088 11.477 9.961 1 91.75 94 LYS A CA 1
ATOM 746 C C . LYS A 1 94 ? 2.428 12.922 9.625 1 91.75 94 LYS A C 1
ATOM 748 O O . LYS A 1 94 ? 2.668 13.742 10.516 1 91.75 94 LYS A O 1
ATOM 753 N N . ILE A 1 95 ? 2.469 13.219 8.352 1 90.88 95 ILE A N 1
ATOM 754 C CA . ILE A 1 95 ? 2.789 14.57 7.914 1 90.88 95 ILE A CA 1
ATOM 755 C C . ILE A 1 95 ? 1.656 15.516 8.297 1 90.88 95 ILE A C 1
ATOM 757 O O . ILE A 1 95 ? 1.901 16.656 8.695 1 90.88 95 ILE A O 1
ATOM 761 N N . ARG A 1 96 ? 0.508 14.969 8.094 1 87.62 96 ARG A N 1
ATOM 762 C CA . ARG A 1 96 ? -0.655 15.805 8.359 1 87.62 96 ARG A CA 1
ATOM 763 C C . ARG A 1 96 ? -0.789 16.094 9.852 1 87.62 96 ARG A C 1
ATOM 765 O O . ARG A 1 96 ? -1.362 17.109 10.25 1 87.62 96 ARG A O 1
ATOM 772 N N . GLU A 1 97 ? -0.314 15.078 10.594 1 78.12 97 GLU A N 1
ATOM 773 C CA . GLU A 1 97 ? -0.407 15.258 12.039 1 78.12 97 GLU A CA 1
ATOM 774 C C . GLU A 1 97 ? 0.603 16.281 12.539 1 78.12 97 GLU A C 1
ATOM 776 O O . GLU A 1 97 ? 1.796 16.188 12.25 1 78.12 97 GLU A O 1
ATOM 781 N N . ALA A 1 98 ? 0.189 17.422 12.758 1 60 98 ALA A N 1
ATOM 782 C CA . ALA A 1 98 ? 1.008 18.484 13.32 1 60 98 ALA A CA 1
ATOM 783 C C . ALA A 1 98 ? 1.782 18.016 14.539 1 60 98 ALA A C 1
ATOM 785 O O . ALA A 1 98 ? 1.303 17.156 15.289 1 60 98 ALA A O 1
ATOM 786 N N . PRO A 1 99 ? 3.246 18.125 14.484 1 55.38 99 PRO A N 1
ATOM 787 C CA . PRO A 1 99 ? 3.977 17.797 15.711 1 55.38 99 PRO A CA 1
ATOM 788 C C . PRO A 1 99 ? 3.191 18.156 16.969 1 55.38 99 PRO A C 1
ATOM 790 O O . PRO A 1 99 ? 2.373 19.078 16.969 1 55.38 99 PRO A O 1
ATOM 793 N N . ALA A 1 100 ? 3.088 17.203 17.781 1 46.78 100 ALA A N 1
ATOM 794 C CA . ALA A 1 100 ? 2.557 17.422 19.125 1 46.78 100 ALA A CA 1
ATOM 795 C C . ALA A 1 100 ? 2.885 18.844 19.609 1 46.78 100 ALA A C 1
ATOM 797 O O . ALA A 1 100 ? 2.146 19.406 20.422 1 46.78 100 ALA A O 1
ATOM 798 N N . ARG A 1 101 ? 4.059 19.156 19.266 1 46.03 101 ARG A N 1
ATOM 799 C CA . ARG A 1 101 ? 4.406 20.438 19.875 1 46.03 101 ARG A CA 1
ATOM 800 C C . ARG A 1 101 ? 3.316 21.469 19.625 1 46.03 101 ARG A C 1
ATOM 802 O O . ARG A 1 101 ? 2.992 22.266 20.516 1 46.03 101 ARG A O 1
ATOM 809 N N . ASP A 1 102 ? 3.027 21.562 18.281 1 46.59 102 ASP A N 1
ATOM 810 C CA . ASP A 1 102 ? 2.125 22.672 18.016 1 46.59 102 ASP A CA 1
ATOM 811 C C . ASP A 1 102 ? 0.696 22.328 18.438 1 46.59 102 ASP A C 1
ATOM 813 O O . ASP A 1 102 ? -0.161 23.219 18.5 1 46.59 102 ASP A O 1
ATOM 817 N N . LYS A 1 103 ? 0.361 21.031 18.266 1 46.34 103 LYS A N 1
ATOM 818 C CA . LYS A 1 103 ? -0.929 20.781 18.906 1 46.34 103 LYS A CA 1
ATOM 819 C C . LYS A 1 103 ? -0.935 21.281 20.344 1 46.34 103 LYS A C 1
ATOM 821 O O . LYS A 1 103 ? -1.993 21.594 20.891 1 46.34 103 LYS A O 1
ATOM 826 N N . ARG A 1 104 ? 0.186 21.094 20.891 1 46.47 104 ARG A N 1
ATOM 827 C CA . ARG A 1 104 ? 0.357 21.641 22.234 1 46.47 104 ARG A CA 1
ATOM 828 C C . ARG A 1 104 ? 0.271 23.156 22.234 1 46.47 104 ARG A C 1
ATOM 830 O O . ARG A 1 104 ? -0.078 23.781 23.234 1 46.47 104 ARG A O 1
ATOM 837 N N . ARG A 1 105 ? 0.725 23.672 21.047 1 50.41 105 ARG A N 1
ATOM 838 C CA . ARG A 1 105 ? 0.771 25.141 21.062 1 50.41 105 ARG A CA 1
ATOM 839 C C . ARG A 1 105 ? -0.589 25.734 20.719 1 50.41 105 ARG A C 1
ATOM 841 O O . ARG A 1 105 ? -0.716 26.953 20.547 1 50.41 105 ARG A O 1
ATOM 848 N N . ARG A 1 106 ? -1.376 24.891 20.188 1 54.34 106 ARG A N 1
ATOM 849 C CA . ARG A 1 106 ? -2.688 25.531 20.156 1 54.34 106 ARG A CA 1
ATOM 850 C C . ARG A 1 106 ? -3.111 25.984 21.547 1 54.34 106 ARG A C 1
ATOM 852 O O . ARG A 1 106 ? -3.162 25.172 22.484 1 54.34 106 ARG A O 1
ATOM 859 N N . TYR A 1 107 ? -2.785 27.109 21.734 1 57.84 107 TYR A N 1
ATOM 860 C CA . TYR A 1 107 ? -3.207 27.719 22.984 1 57.84 107 TYR A CA 1
ATOM 861 C C . TYR A 1 107 ? -4.703 28.016 22.969 1 57.84 107 TYR A C 1
ATOM 863 O O . TYR A 1 107 ? -5.27 28.328 21.922 1 57.84 107 TYR A O 1
ATOM 871 N N . GLU A 1 108 ? -5.23 27.453 23.703 1 70.06 108 GLU A N 1
ATOM 872 C CA . GLU A 1 108 ? -6.629 27.812 23.922 1 70.06 108 GLU A CA 1
ATOM 873 C C . GLU A 1 108 ? -6.77 28.812 25.062 1 70.06 108 GLU A C 1
ATOM 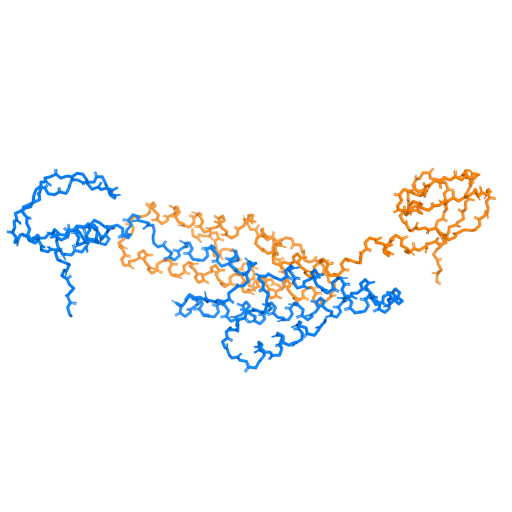875 O O . GLU A 1 108 ? -5.961 28.828 26 1 70.06 108 GLU A O 1
ATOM 880 N N . ILE A 1 109 ? -7.629 29.703 24.766 1 80.38 109 ILE A N 1
ATOM 881 C CA . ILE A 1 109 ? -7.961 30.641 25.844 1 80.38 109 ILE A CA 1
ATOM 882 C C . ILE A 1 109 ? -8.883 29.969 26.859 1 80.38 109 ILE A C 1
ATOM 884 O O . ILE A 1 109 ? -9.883 29.344 26.469 1 80.38 109 ILE A O 1
ATOM 888 N N . VAL A 1 110 ? -8.43 29.969 28.016 1 86.06 110 VAL A N 1
ATOM 889 C CA . VAL A 1 110 ? -9.234 29.391 29.094 1 86.06 110 VAL A CA 1
ATOM 890 C C . VAL A 1 110 ? -9.461 30.422 30.188 1 86.06 110 VAL A C 1
ATOM 892 O O . VAL A 1 110 ? -8.734 31.422 30.266 1 86.06 110 VAL A O 1
ATOM 895 N N . VAL A 1 111 ? -10.602 30.266 30.875 1 86 111 VAL A N 1
ATOM 896 C CA . VAL A 1 111 ? -10.852 30.984 32.125 1 86 111 VAL A CA 1
ATOM 897 C C . VAL A 1 111 ? -10.664 30.047 33.312 1 86 111 VAL A C 1
ATOM 899 O O . VAL A 1 111 ? -11.195 28.922 33.312 1 86 111 VAL A O 1
ATOM 902 N N . PHE A 1 112 ? -9.828 30.406 34.219 1 85.56 112 PHE A N 1
ATOM 903 C CA . PHE A 1 112 ? -9.609 29.578 35.375 1 85.56 112 PHE A CA 1
ATOM 904 C C . PHE A 1 112 ? -10.781 29.703 36.344 1 85.56 112 PHE A C 1
ATOM 906 O O . PHE A 1 112 ? -11.18 30.812 36.719 1 85.56 112 PHE A O 1
ATOM 913 N N . LEU A 1 113 ? -11.297 28.594 36.75 1 89.25 113 LEU A N 1
ATOM 914 C CA . LEU A 1 113 ? -12.438 28.531 37.656 1 89.25 113 LEU A CA 1
ATOM 915 C C . LEU A 1 113 ? -11.977 28.484 39.094 1 89.25 113 LEU A C 1
ATOM 917 O O . LEU A 1 113 ? -12.797 28.594 40.031 1 89.25 113 LEU A O 1
ATOM 921 N N . ASP A 1 114 ? -10.75 28.234 39.344 1 88.12 114 ASP A N 1
ATOM 922 C CA . ASP A 1 114 ? -10.133 28.188 40.688 1 88.12 114 ASP A CA 1
ATOM 923 C C . ASP A 1 114 ? -8.672 28.641 40.625 1 88.12 114 ASP A C 1
ATOM 925 O O . ASP A 1 114 ? -8.102 28.766 39.531 1 88.12 114 ASP A O 1
ATOM 929 N N . ARG A 1 115 ? -8.195 28.969 41.844 1 87.56 115 ARG A N 1
ATOM 930 C CA . ARG A 1 115 ? -6.777 29.297 41.906 1 87.56 115 ARG A CA 1
ATOM 931 C C . ARG A 1 115 ? -5.926 28.141 41.406 1 87.56 115 ARG A C 1
ATOM 933 O O . ARG A 1 115 ? -6.234 26.969 41.688 1 87.56 115 ARG A O 1
ATOM 940 N N . PHE A 1 116 ? -4.879 28.516 40.531 1 85.62 116 PHE A N 1
ATOM 941 C CA . PHE A 1 116 ? -3.961 27.516 39.969 1 85.62 116 PHE A CA 1
ATOM 942 C C . PHE A 1 116 ? -2.514 27.938 40.219 1 85.62 116 PHE A C 1
ATOM 944 O O . PHE A 1 116 ? -2.082 29 39.75 1 85.62 116 PHE A O 1
ATOM 951 N N . PRO A 1 117 ? -1.866 27 41.031 1 83.94 117 PRO A N 1
ATOM 952 C CA . PRO A 1 117 ? -0.474 27.359 41.312 1 83.94 117 PRO A CA 1
ATOM 953 C C . PRO A 1 117 ? 0.435 27.234 40.094 1 83.94 117 PRO A C 1
ATOM 955 O O . PRO A 1 117 ? 0.051 26.609 39.094 1 83.94 117 PRO A O 1
ATOM 958 N N . ALA A 1 118 ? 1.534 27.984 40.094 1 81 118 ALA A N 1
ATOM 959 C CA . ALA A 1 118 ? 2.529 27.812 39.031 1 81 118 ALA A CA 1
ATOM 960 C C . ALA A 1 118 ? 3.02 26.375 38.969 1 81 118 ALA A C 1
ATOM 962 O O . ALA A 1 118 ? 3.402 25.781 40 1 81 118 ALA A O 1
ATOM 963 N N . THR A 1 119 ? 2.635 25.828 37.875 1 77.94 119 THR A N 1
ATOM 964 C CA . THR A 1 119 ? 3.07 24.453 37.656 1 77.94 119 THR A CA 1
ATOM 965 C C . THR A 1 119 ? 3.764 24.297 36.312 1 77.94 119 THR A C 1
ATOM 967 O O . THR A 1 119 ? 3.576 25.125 35.406 1 77.94 119 THR A O 1
ATOM 970 N N . MET A 1 120 ? 4.551 23.375 36.219 1 67.69 120 MET A N 1
ATOM 971 C CA . MET A 1 120 ? 5.18 23.047 34.938 1 67.69 120 MET A CA 1
ATOM 972 C C . MET A 1 120 ? 4.211 22.281 34.031 1 67.69 120 MET A C 1
ATOM 974 O O . MET A 1 120 ? 3.496 21.391 34.5 1 67.69 120 MET A O 1
ATOM 978 N N . SER A 1 121 ? 4.031 22.844 32.906 1 63.66 121 SER A N 1
ATOM 979 C CA . SER A 1 121 ? 3.207 22.141 31.906 1 63.66 121 SER A CA 1
ATOM 980 C C . SER A 1 121 ? 3.736 20.75 31.625 1 63.66 121 SER A C 1
ATOM 982 O O . SER A 1 121 ? 4.945 20.547 31.484 1 63.66 121 SER A O 1
ATOM 984 N N . THR A 1 122 ? 2.875 19.875 31.641 1 59.78 122 THR A N 1
ATOM 985 C CA . THR A 1 122 ? 3.258 18.5 31.312 1 59.78 122 THR A CA 1
ATOM 986 C C . THR A 1 122 ? 3.643 18.391 29.844 1 59.78 122 THR A C 1
ATOM 988 O O . THR A 1 122 ? 4.418 17.5 29.469 1 59.78 122 THR A O 1
ATOM 991 N N . SER A 1 123 ? 3.117 19.312 29.109 1 56.34 123 SER A N 1
ATOM 992 C CA . SER A 1 123 ? 3.252 19.172 27.672 1 56.34 123 SER A CA 1
ATOM 993 C C . SER A 1 123 ? 4.453 19.938 27.141 1 56.34 123 SER A C 1
ATOM 995 O O . SER A 1 123 ? 5.145 19.484 26.234 1 56.34 123 SER A O 1
ATOM 997 N N . ASP A 1 124 ? 4.75 21.172 27.625 1 56.69 124 ASP A N 1
ATOM 998 C CA . ASP A 1 124 ? 5.789 22 27.031 1 56.69 124 ASP A CA 1
ATOM 999 C C . ASP A 1 124 ? 6.844 22.391 28.062 1 56.69 124 ASP A C 1
ATOM 1001 O O . ASP A 1 124 ? 7.762 23.156 27.766 1 56.69 124 ASP A O 1
ATOM 1005 N N . PHE A 1 125 ? 6.668 21.812 29.109 1 54.88 125 PHE A N 1
ATOM 1006 C CA . PHE A 1 125 ? 7.566 22.078 30.234 1 54.88 125 PHE A CA 1
ATOM 1007 C C . PHE A 1 125 ? 7.723 23.578 30.453 1 54.88 125 PHE A C 1
ATOM 1009 O O . PHE A 1 125 ? 8.805 24.047 30.812 1 54.88 125 PHE A O 1
ATOM 1016 N N . LYS A 1 126 ? 6.805 24.297 29.984 1 65.75 126 LYS A N 1
ATOM 1017 C CA . LYS A 1 126 ? 6.789 25.719 30.328 1 65.75 126 LYS A CA 1
ATOM 1018 C C . LYS A 1 126 ? 5.922 25.969 31.562 1 65.75 126 LYS A C 1
ATOM 1020 O O . LYS A 1 126 ? 4.992 25.203 31.844 1 65.75 126 LYS A O 1
ATOM 1025 N N . GLN A 1 127 ? 6.297 26.953 32.25 1 71.88 127 GLN A N 1
ATOM 1026 C CA . GLN A 1 127 ? 5.574 27.312 33.469 1 71.88 127 GLN A CA 1
ATOM 1027 C C . GLN A 1 127 ? 4.16 27.797 33.156 1 71.88 127 GLN A C 1
ATOM 1029 O O . GLN A 1 127 ? 3.963 28.609 32.25 1 71.88 127 GLN A O 1
ATOM 1034 N N . ILE A 1 128 ? 3.299 27.062 33.719 1 74.94 128 ILE A N 1
ATOM 1035 C CA . ILE A 1 128 ? 1.908 27.5 33.656 1 74.94 128 ILE A CA 1
ATOM 1036 C C . ILE A 1 128 ? 1.508 28.078 35.031 1 74.94 128 ILE A C 1
ATOM 1038 O O . ILE A 1 128 ? 1.726 27.453 36.062 1 74.94 128 ILE A O 1
ATOM 1042 N N . GLY A 1 129 ? 1.017 29.328 34.969 1 80.12 129 GLY A N 1
ATOM 1043 C CA . GLY A 1 129 ? 0.573 29.953 36.188 1 80.12 129 GLY A CA 1
ATOM 1044 C C . GLY A 1 129 ? 1.688 30.656 36.938 1 80.12 129 GLY A C 1
ATOM 1045 O O . GLY A 1 129 ? 2.783 30.828 36.406 1 80.12 129 GLY A O 1
ATOM 1046 N N . PRO A 1 130 ? 1.272 31.141 38.031 1 84.06 130 PRO A N 1
ATOM 1047 C CA . PRO A 1 130 ? 0.007 31 38.781 1 84.06 130 PRO A CA 1
ATOM 1048 C C . PRO A 1 130 ? -1.124 31.812 38.125 1 84.06 130 PRO A C 1
ATOM 1050 O O . PRO A 1 130 ? -0.868 32.781 37.438 1 84.06 130 PRO A O 1
ATOM 1053 N N . PHE A 1 131 ? -2.354 31.234 38.281 1 85.94 131 PHE A N 1
ATOM 1054 C CA . PHE A 1 131 ? -3.551 31.953 37.844 1 85.94 131 PHE A CA 1
ATOM 1055 C C . PHE A 1 131 ? -4.582 32 38.969 1 85.94 131 PHE A C 1
ATOM 1057 O O . PHE A 1 131 ? -4.652 31.094 39.812 1 85.94 131 PHE A O 1
ATOM 1064 N N . ASN A 1 132 ? -5.316 33.125 39.125 1 87.56 132 ASN A N 1
ATOM 1065 C CA . ASN A 1 132 ? -6.445 33.281 40.031 1 87.56 132 ASN A CA 1
ATOM 1066 C C . ASN A 1 132 ? -7.762 32.875 39.344 1 87.56 132 ASN A C 1
ATOM 1068 O O . ASN A 1 132 ? -7.844 32.844 38.125 1 87.56 132 ASN A O 1
ATOM 1072 N N . ARG A 1 133 ? -8.672 32.5 40.281 1 85.12 133 ARG A N 1
ATOM 1073 C CA . ARG A 1 133 ? -10.023 32.281 39.781 1 85.12 133 ARG A CA 1
ATOM 1074 C C . ARG A 1 133 ? -10.461 33.469 38.906 1 85.12 133 ARG A C 1
ATOM 1076 O O . ARG A 1 133 ? -10.328 34.625 39.312 1 85.12 133 ARG A O 1
ATOM 1083 N N . GLY A 1 134 ? -10.961 33.219 37.719 1 83.12 134 GLY A N 1
ATOM 1084 C CA . GLY A 1 134 ? -11.461 34.219 36.812 1 83.12 134 GLY A CA 1
ATOM 1085 C C . GLY A 1 134 ? -10.422 34.688 35.812 1 83.12 134 GLY A C 1
ATOM 1086 O O . GLY A 1 134 ? -10.742 35.406 34.875 1 83.12 134 GLY A O 1
ATOM 1087 N N . ASP A 1 135 ? -9.195 34.375 36.031 1 81.25 135 ASP A N 1
ATOM 1088 C CA . ASP A 1 135 ? -8.141 34.781 35.094 1 81.25 135 ASP A CA 1
ATOM 1089 C C . ASP A 1 135 ? -8.32 34.156 33.75 1 81.25 135 ASP A C 1
ATOM 1091 O O . ASP A 1 135 ? -8.688 32.969 33.656 1 81.25 135 ASP A O 1
ATOM 1095 N N . LEU A 1 136 ? -8.156 34.938 32.688 1 83.75 136 LEU A N 1
ATOM 1096 C CA . LEU A 1 136 ? -8.055 34.438 31.312 1 83.75 136 LEU A CA 1
ATOM 1097 C C . LEU A 1 136 ? -6.605 34.156 30.938 1 83.75 136 LEU A C 1
ATOM 1099 O O . LEU A 1 136 ? -5.703 34.906 31.297 1 83.75 136 LEU A O 1
ATOM 1103 N N . ALA A 1 137 ? -6.371 32.969 30.406 1 81.44 137 ALA A N 1
ATOM 1104 C CA . ALA A 1 137 ? -5 32.656 30.031 1 81.44 137 ALA A CA 1
ATOM 1105 C C . ALA A 1 137 ? -4.969 31.844 28.734 1 81.44 137 ALA A C 1
ATOM 1107 O O . ALA A 1 137 ? -5.922 31.141 28.422 1 81.44 137 ALA A O 1
ATOM 1108 N N . LYS A 1 138 ? -3.99 32.125 28.016 1 80.69 138 LYS A N 1
ATOM 1109 C CA . LYS A 1 138 ? -3.676 31.281 26.859 1 80.69 138 LYS A CA 1
ATOM 1110 C C . LYS A 1 138 ? -2.707 30.172 27.219 1 80.69 138 LYS A C 1
ATOM 1112 O O . LYS A 1 138 ? -1.571 30.422 27.625 1 80.69 138 LYS A O 1
ATOM 1117 N N . ILE A 1 139 ? -3.166 28.906 27.219 1 79.69 139 ILE A N 1
ATOM 1118 C CA . ILE A 1 139 ? -2.336 27.766 27.609 1 79.69 139 ILE A CA 1
ATOM 1119 C C . ILE A 1 139 ? -2.365 26.703 26.516 1 79.69 139 ILE A C 1
ATOM 1121 O O . ILE A 1 139 ? -3.244 26.719 25.656 1 79.69 139 ILE A O 1
ATOM 1125 N N . PRO A 1 140 ? -1.389 25.922 26.531 1 73.69 140 PRO A N 1
ATOM 1126 C CA . PRO A 1 140 ? -1.368 24.828 25.547 1 73.69 140 PRO A CA 1
ATOM 1127 C C . PRO A 1 140 ? -2.648 24 25.547 1 73.69 140 PRO A C 1
ATOM 1129 O O . PRO A 1 140 ? -3.209 23.734 26.609 1 73.69 140 PRO A O 1
ATOM 1132 N N . ALA A 1 141 ? -3.199 23.609 24.469 1 72.31 141 ALA A N 1
ATOM 1133 C CA . ALA A 1 141 ? -4.484 22.938 24.297 1 72.31 141 ALA A CA 1
ATOM 1134 C C . ALA A 1 141 ? -4.535 21.641 25.094 1 72.31 141 ALA A C 1
ATOM 1136 O O . ALA A 1 141 ? -5.57 21.297 25.688 1 72.31 141 ALA A O 1
ATOM 1137 N N . GLU A 1 142 ? -3.48 20.984 25.203 1 72.88 142 GLU A N 1
ATOM 1138 C CA . GLU A 1 142 ? -3.443 19.75 25.969 1 72.88 142 GLU A CA 1
ATOM 1139 C C . GLU A 1 142 ? -3.623 20.031 27.469 1 72.88 142 GLU A C 1
ATOM 1141 O O . GLU A 1 142 ? -4.363 19.312 28.141 1 72.88 142 GLU A O 1
ATOM 1146 N N . ASP A 1 143 ? -2.938 21 27.938 1 75.56 143 ASP A N 1
ATOM 1147 C CA . ASP A 1 143 ? -3.102 21.406 29.328 1 75.56 143 ASP A CA 1
ATOM 1148 C C . ASP A 1 143 ? -4.523 21.891 29.594 1 75.56 143 ASP A C 1
ATOM 1150 O O . ASP A 1 143 ? -5.102 21.609 30.641 1 75.56 143 ASP A O 1
ATOM 1154 N N . ALA A 1 144 ? -5.008 22.609 28.594 1 79.19 144 ALA A N 1
ATOM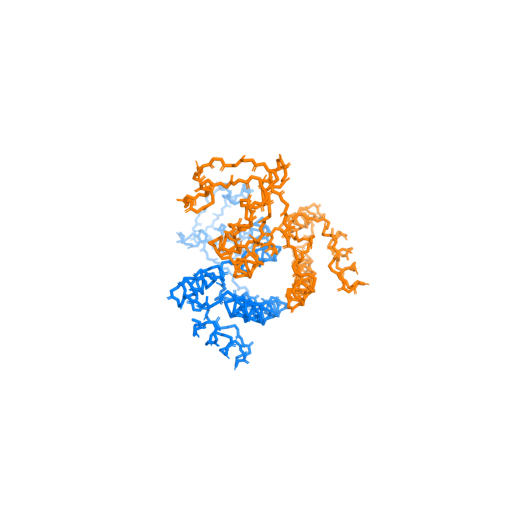 1155 C CA . ALA A 1 144 ? -6.371 23.109 28.703 1 79.19 144 ALA A CA 1
ATOM 1156 C C . ALA A 1 144 ? -7.375 21.969 28.844 1 79.19 144 ALA A C 1
ATOM 1158 O O . ALA A 1 144 ? -8.266 22.016 29.688 1 79.19 144 ALA A O 1
ATOM 1159 N N . ARG A 1 145 ? -7.246 20.984 28.094 1 79.75 145 ARG A N 1
ATOM 1160 C CA . ARG A 1 145 ? -8.141 19.828 28.141 1 79.75 145 ARG A CA 1
ATOM 1161 C C . ARG A 1 145 ? -8.016 19.094 29.469 1 79.75 145 ARG A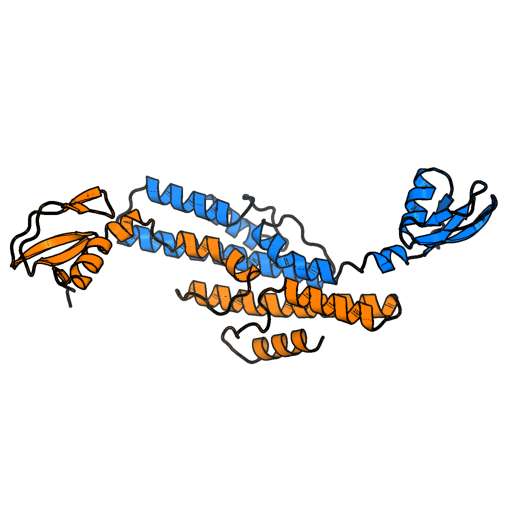 C 1
ATOM 1163 O O . ARG A 1 145 ? -9.023 18.703 30.062 1 79.75 145 ARG A O 1
ATOM 1170 N N . GLU A 1 146 ? -6.848 18.906 29.875 1 80.44 146 GLU A N 1
ATOM 1171 C CA . GLU A 1 146 ? -6.613 18.203 31.125 1 80.44 146 GLU A CA 1
ATOM 1172 C C . GLU A 1 146 ? -7.156 19 32.312 1 80.44 146 GLU A C 1
ATOM 1174 O O . GLU A 1 146 ? -7.797 18.422 33.188 1 80.44 146 GLU A O 1
ATOM 1179 N N . LEU A 1 147 ? -6.922 20.203 32.344 1 82.69 147 LEU A N 1
ATOM 1180 C CA . LEU A 1 147 ? -7.359 21.062 33.438 1 82.69 147 LEU A CA 1
ATOM 1181 C C . LEU A 1 147 ? -8.875 21.234 33.406 1 82.69 147 LEU A C 1
ATOM 1183 O O . LEU A 1 147 ? -9.508 21.344 34.469 1 82.69 147 LEU A O 1
ATOM 1187 N N . GLU A 1 148 ? -9.43 21.156 32.219 1 87.38 148 GLU A N 1
ATOM 1188 C CA . GLU A 1 148 ? -10.891 21.219 32.125 1 87.38 148 GLU A CA 1
ATOM 1189 C C . GLU A 1 148 ? -11.539 19.953 32.625 1 87.38 148 GLU A C 1
ATOM 1191 O O . GLU A 1 148 ? -12.547 20 33.344 1 87.38 148 GLU A O 1
ATOM 1196 N N . ALA A 1 149 ? -10.945 19 32.312 1 87.44 149 ALA A N 1
ATOM 1197 C CA . ALA A 1 149 ? -11.438 17.719 32.812 1 87.44 149 ALA A CA 1
ATOM 1198 C C . ALA A 1 149 ? -11.414 17.656 34.312 1 87.44 149 ALA A C 1
ATOM 1200 O O . ALA A 1 149 ? -12.25 17 34.938 1 87.44 149 ALA A O 1
ATOM 1201 N N . LYS A 1 150 ? -10.477 18.328 34.938 1 87 150 LYS A N 1
ATOM 1202 C CA . LYS A 1 150 ? -10.336 18.375 36.375 1 87 150 LYS A CA 1
ATOM 1203 C C . LYS A 1 150 ? -11.203 19.469 36.969 1 87 150 LYS A C 1
ATOM 1205 O O . LYS A 1 150 ? -11.211 19.656 38.188 1 87 150 LYS A O 1
ATOM 1210 N N . GLY A 1 151 ? -11.828 20.172 36.094 1 88.56 151 GLY A N 1
ATOM 1211 C CA . GLY A 1 151 ? -12.711 21.234 36.531 1 88.56 151 GLY A CA 1
ATOM 1212 C C . GLY A 1 151 ? -11.969 22.5 36.938 1 88.56 151 GLY A C 1
ATOM 1213 O O . GLY A 1 151 ? -12.508 23.328 37.688 1 88.56 151 GLY A O 1
ATOM 1214 N N . ILE A 1 152 ? -10.852 22.641 36.469 1 89.69 152 ILE A N 1
ATOM 1215 C CA . ILE A 1 152 ? -10 23.75 36.906 1 89.69 152 ILE A CA 1
ATOM 1216 C C . ILE A 1 152 ? -10.156 24.922 35.938 1 89.69 152 ILE A C 1
ATOM 1218 O O . ILE A 1 152 ? -10.07 26.078 36.344 1 89.69 152 ILE A O 1
ATOM 1222 N N . VAL A 1 153 ? -10.32 24.594 34.688 1 90.94 153 VAL A N 1
ATOM 1223 C CA . VAL A 1 153 ? -10.477 25.641 33.688 1 90.94 153 VAL A CA 1
ATOM 1224 C C . VAL A 1 153 ? -11.727 25.375 32.844 1 90.94 153 VAL A C 1
ATOM 1226 O O . VAL A 1 153 ? -12.25 24.266 32.844 1 90.94 153 VAL A O 1
ATOM 1229 N N . LYS A 1 154 ? -12.297 26.469 32.219 1 89.31 154 LYS A N 1
ATOM 1230 C CA . LYS A 1 154 ? -13.273 26.406 31.141 1 89.31 154 LYS A CA 1
ATOM 1231 C C . LYS A 1 154 ? -12.68 26.922 29.828 1 89.31 154 LYS A C 1
ATOM 1233 O O . LYS A 1 154 ? -12.102 28.016 29.797 1 89.31 154 LYS A O 1
ATOM 1238 N N . ARG A 1 155 ? -12.727 26.125 28.812 1 84.88 155 ARG A N 1
ATOM 1239 C CA . ARG A 1 155 ? -12.211 26.516 27.5 1 84.88 155 ARG A CA 1
ATOM 1240 C C . ARG A 1 155 ? -13.172 27.484 26.797 1 84.88 155 ARG A C 1
ATOM 1242 O O . ARG A 1 155 ? -14.391 27.266 26.797 1 84.88 155 ARG A O 1
ATOM 1249 N N . LEU A 1 156 ? -12.578 28.672 26.359 1 74.06 156 LEU A N 1
ATOM 1250 C CA . LEU A 1 156 ? -13.383 29.656 25.656 1 74.06 156 LEU A CA 1
ATOM 1251 C C . LEU A 1 156 ? -13.297 29.453 24.156 1 74.06 156 LEU A C 1
ATOM 1253 O O . LEU A 1 156 ? -12.211 29.203 23.609 1 74.06 156 LEU A O 1
ATOM 1257 N N . ARG A 1 157 ? -14.281 29.016 23.438 1 63.12 157 ARG A N 1
ATOM 1258 C CA . ARG A 1 157 ? -14.375 28.922 21.984 1 63.12 157 ARG A CA 1
ATOM 1259 C C . ARG A 1 157 ? -14.945 30.219 21.391 1 63.12 157 ARG A C 1
ATOM 1261 O O . ARG A 1 157 ? -15.922 30.766 21.922 1 63.12 157 ARG A O 1
ATOM 1268 N N . LEU A 1 158 ? -14.117 30.984 20.672 1 46.62 158 LEU A N 1
ATOM 1269 C CA . LEU A 1 158 ? -14.75 32.125 20.016 1 46.62 158 LEU A CA 1
ATOM 1270 C C . LEU A 1 158 ? -15.859 31.656 19.078 1 46.62 158 LEU A C 1
ATOM 1272 O O . LEU A 1 158 ? -15.672 30.703 18.312 1 46.62 158 LEU A O 1
ATOM 1276 N N . LEU A 1 159 ? -17.125 31.75 19.375 1 40.56 159 LEU A N 1
ATOM 1277 C CA . LEU A 1 159 ? -18.234 31.609 18.438 1 40.56 159 LEU A CA 1
ATOM 1278 C C . LEU A 1 159 ? -17.922 32.312 17.109 1 40.56 159 LEU A C 1
ATOM 1280 O O . LEU A 1 159 ? -17.188 33.312 17.094 1 40.56 159 LEU A O 1
ATOM 1284 N N . MET B 1 1 ? 12.375 19.281 1.544 1 70.06 1 MET B N 1
ATOM 1285 C CA . MET B 1 1 ? 11.125 19.281 0.782 1 70.06 1 MET B CA 1
ATOM 1286 C C . MET B 1 1 ? 11.391 19.016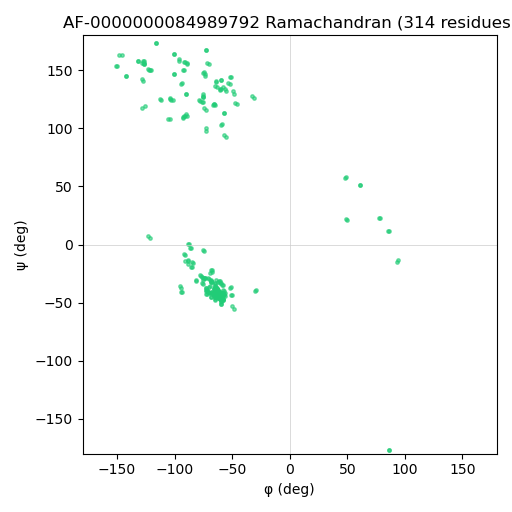 -0.696 1 70.06 1 MET B C 1
ATOM 1288 O O . MET B 1 1 ? 10.609 18.328 -1.355 1 70.06 1 MET B O 1
ATOM 1292 N N . SER B 1 2 ? 12.625 19.141 -1.004 1 78.12 2 SER B N 1
ATOM 1293 C CA . SER B 1 2 ? 13.094 19.047 -2.383 1 78.12 2 SER B CA 1
ATOM 1294 C C . SER B 1 2 ? 13.102 17.609 -2.871 1 78.12 2 SER B C 1
ATOM 1296 O O . SER B 1 2 ? 12.758 17.328 -4.023 1 78.12 2 SER B O 1
ATOM 1298 N N . ARG B 1 3 ? 13.273 16.766 -1.949 1 91.56 3 ARG B N 1
ATOM 1299 C CA . ARG B 1 3 ? 13.391 15.367 -2.361 1 91.56 3 ARG B CA 1
ATOM 1300 C C . ARG B 1 3 ? 12.039 14.82 -2.816 1 91.56 3 ARG B C 1
ATOM 1302 O O . ARG B 1 3 ? 11.961 14.086 -3.805 1 91.56 3 ARG B O 1
ATOM 1309 N N . ALA B 1 4 ? 11 15.156 -2.188 1 94.56 4 ALA B N 1
ATOM 1310 C CA . ALA B 1 4 ? 9.648 14.711 -2.539 1 94.56 4 ALA B CA 1
ATOM 1311 C C . ALA B 1 4 ? 9.25 15.219 -3.922 1 94.56 4 ALA B C 1
ATOM 1313 O O . ALA B 1 4 ? 8.719 14.461 -4.738 1 94.56 4 ALA B O 1
ATOM 1314 N N . TYR B 1 5 ? 9.641 16.438 -4.207 1 92.88 5 TYR B N 1
ATOM 1315 C CA . TYR B 1 5 ? 9.289 17.031 -5.492 1 92.88 5 TYR B CA 1
ATOM 1316 C C . TYR B 1 5 ? 10.086 16.406 -6.621 1 92.88 5 TYR B C 1
ATOM 1318 O O . TYR B 1 5 ? 9.555 16.156 -7.707 1 92.88 5 TYR B O 1
ATOM 1326 N N . SER B 1 6 ? 11.32 16.234 -6.312 1 93.56 6 SER B N 1
ATOM 1327 C CA . SER B 1 6 ? 12.164 15.586 -7.312 1 93.56 6 SER B CA 1
ATOM 1328 C C . SER B 1 6 ? 11.656 14.188 -7.637 1 93.56 6 SER B C 1
ATOM 1330 O O . SER B 1 6 ? 11.625 13.781 -8.805 1 93.56 6 SER B O 1
ATOM 1332 N N . TRP B 1 7 ? 11.266 13.523 -6.637 1 96.88 7 TRP B N 1
ATOM 1333 C CA . TRP B 1 7 ? 10.727 12.18 -6.828 1 96.88 7 TRP B CA 1
ATOM 1334 C C . TRP B 1 7 ? 9.43 12.219 -7.629 1 96.88 7 TRP B C 1
ATOM 1336 O O . TRP B 1 7 ? 9.258 11.453 -8.578 1 96.88 7 TRP B O 1
ATOM 1346 N N . LEU B 1 8 ? 8.523 13.07 -7.281 1 95.5 8 LEU B N 1
ATOM 1347 C CA . LEU B 1 8 ? 7.266 13.219 -8 1 95.5 8 LEU B CA 1
ATOM 1348 C C . LEU B 1 8 ? 7.508 13.523 -9.477 1 95.5 8 LEU B C 1
ATOM 1350 O O . LEU B 1 8 ? 6.891 12.914 -10.352 1 95.5 8 LEU B O 1
ATOM 1354 N N . SER B 1 9 ? 8.469 14.438 -9.719 1 93.94 9 SER B N 1
ATOM 1355 C CA . SER B 1 9 ? 8.797 14.805 -11.094 1 93.94 9 SER B CA 1
ATOM 1356 C C . SER B 1 9 ? 9.328 13.609 -11.875 1 93.94 9 SER B C 1
ATOM 1358 O O . SER B 1 9 ? 8.938 13.391 -13.023 1 93.94 9 SER B O 1
ATOM 1360 N N . ALA B 1 10 ? 10.195 12.852 -11.297 1 95 10 ALA B N 1
ATOM 1361 C CA . ALA B 1 10 ? 10.758 11.672 -11.945 1 95 10 ALA B CA 1
ATOM 1362 C C . ALA B 1 10 ? 9.672 10.656 -12.281 1 95 10 ALA B C 1
ATOM 1364 O O . ALA B 1 10 ? 9.672 10.078 -13.375 1 95 10 ALA B O 1
ATOM 1365 N N . GLU B 1 11 ? 8.719 10.484 -11.305 1 95.44 11 GLU B N 1
ATOM 1366 C CA . GLU B 1 11 ? 7.629 9.539 -11.516 1 95.44 11 GLU B CA 1
ATOM 1367 C C . GLU B 1 11 ? 6.688 10.016 -12.617 1 95.44 11 GLU B C 1
ATOM 1369 O O . GLU B 1 11 ? 6.141 9.203 -13.367 1 95.44 11 GLU B O 1
ATOM 1374 N N . LEU B 1 12 ? 6.523 11.258 -12.758 1 93.69 12 LEU B N 1
ATOM 1375 C CA . LEU B 1 12 ? 5.648 11.828 -13.773 1 93.69 12 LEU B CA 1
ATOM 1376 C C . LEU B 1 12 ? 6.277 11.727 -15.156 1 93.69 12 LEU B C 1
ATOM 1378 O O . LEU B 1 12 ? 5.57 11.531 -16.156 1 93.69 12 LEU B O 1
ATOM 1382 N N . ASP B 1 13 ? 7.566 11.742 -15.164 1 93.56 13 ASP B N 1
ATOM 1383 C CA . ASP B 1 13 ? 8.281 11.891 -16.422 1 93.56 13 ASP B CA 1
ATOM 1384 C C . ASP B 1 13 ? 8.602 10.523 -17.031 1 93.56 13 ASP B C 1
ATOM 1386 O O . ASP B 1 13 ? 9.125 10.445 -18.156 1 93.56 13 ASP B O 1
ATOM 1390 N N . THR B 1 14 ? 8.367 9.516 -16.312 1 92 14 THR B N 1
ATOM 1391 C CA . THR B 1 14 ? 8.688 8.18 -16.812 1 92 14 THR B CA 1
ATOM 1392 C C . THR B 1 14 ? 7.438 7.305 -16.844 1 92 14 THR B C 1
ATOM 1394 O O . THR B 1 14 ? 6.523 7.477 -16.047 1 92 14 THR B O 1
ATOM 1397 N N . LYS B 1 15 ? 7.41 6.406 -17.734 1 89.94 15 LYS B N 1
ATOM 1398 C CA . LYS B 1 15 ? 6.305 5.453 -17.828 1 89.94 15 LYS B CA 1
ATOM 1399 C C . LYS B 1 15 ? 6.492 4.309 -16.828 1 89.94 15 LYS B C 1
ATOM 1401 O O . LYS B 1 15 ? 5.52 3.797 -16.266 1 89.94 15 LYS B O 1
ATOM 1406 N N . LEU B 1 16 ? 7.73 4.008 -16.578 1 91.06 16 LEU B N 1
ATOM 1407 C CA . LEU B 1 16 ? 8.047 2.916 -15.656 1 91.06 16 LEU B CA 1
ATOM 1408 C C . LEU B 1 16 ? 8.43 3.451 -14.281 1 91.06 16 LEU B C 1
ATOM 1410 O O . LEU B 1 16 ? 8.703 4.645 -14.125 1 91.06 16 LEU B O 1
ATOM 1414 N N . LEU B 1 17 ? 8.406 2.549 -13.32 1 94.62 17 LEU B N 1
ATOM 1415 C CA . LEU B 1 17 ? 8.758 2.883 -11.945 1 94.62 17 LEU B CA 1
ATOM 1416 C C . LEU B 1 17 ? 10.195 3.393 -11.867 1 94.62 17 LEU B C 1
ATOM 1418 O O . LEU B 1 17 ? 11.094 2.844 -12.508 1 94.62 17 LEU B O 1
ATOM 1422 N N . THR B 1 18 ? 10.336 4.434 -11.18 1 95.81 18 THR B N 1
ATOM 1423 C CA . THR B 1 18 ? 11.688 4.898 -10.906 1 95.81 18 THR B CA 1
ATOM 1424 C C . THR B 1 18 ? 12.203 4.312 -9.586 1 95.81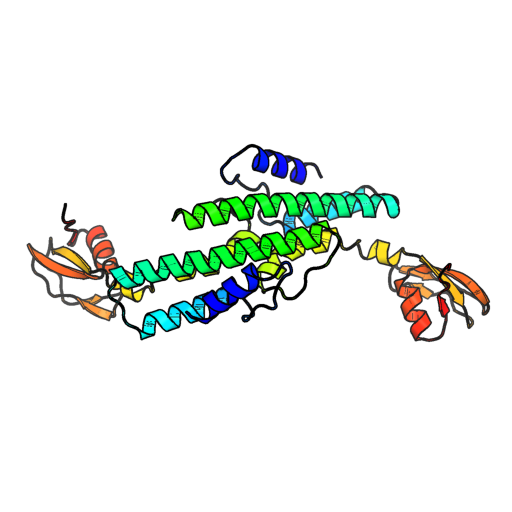 18 THR B C 1
ATOM 1426 O O . THR B 1 18 ? 11.414 3.875 -8.75 1 95.81 18 THR B O 1
ATOM 1429 N N . LYS B 1 19 ? 13.523 4.281 -9.516 1 96.56 19 LYS B N 1
ATOM 1430 C CA . LYS B 1 19 ? 14.094 3.914 -8.227 1 96.56 19 LYS B CA 1
ATOM 1431 C C . LYS B 1 19 ? 13.781 4.969 -7.168 1 96.56 19 LYS B C 1
ATOM 1433 O O . LYS B 1 19 ? 14.086 6.148 -7.352 1 96.56 19 LYS B O 1
ATOM 1438 N N . PRO B 1 20 ? 13.109 4.574 -6.09 1 97.06 20 PRO B N 1
ATOM 1439 C CA . PRO B 1 20 ? 12.805 5.566 -5.055 1 97.06 20 PRO B CA 1
ATOM 1440 C C . PRO B 1 20 ? 14.062 6.125 -4.387 1 97.06 20 PRO B C 1
ATOM 1442 O O . PRO B 1 20 ? 15.023 5.387 -4.164 1 97.06 20 PRO B O 1
ATOM 1445 N N . PRO B 1 21 ? 14.078 7.355 -4.117 1 96.56 21 PRO B N 1
ATOM 1446 C CA . PRO B 1 21 ? 15.203 7.949 -3.4 1 96.56 21 PRO B CA 1
ATOM 1447 C C . PRO B 1 21 ? 15.203 7.609 -1.912 1 96.56 21 PRO B C 1
ATOM 1449 O O . PRO B 1 21 ? 16.109 8.031 -1.179 1 96.56 21 PRO B O 1
ATOM 1452 N N . VAL B 1 22 ? 14.164 6.934 -1.432 1 95.38 22 VAL B N 1
ATOM 1453 C CA . VAL B 1 22 ? 14.016 6.531 -0.037 1 95.38 22 VAL B CA 1
ATOM 1454 C C . VAL B 1 22 ? 13.625 5.059 0.039 1 95.38 22 VAL B C 1
ATOM 1456 O O . VAL B 1 22 ? 13.031 4.52 -0.899 1 95.38 22 VAL B O 1
ATOM 1459 N N . ALA B 1 23 ? 13.914 4.5 1.208 1 95.38 23 ALA B N 1
ATOM 1460 C CA . ALA B 1 23 ? 13.562 3.096 1.409 1 95.38 23 ALA B CA 1
ATOM 1461 C C . ALA B 1 23 ? 12.07 2.941 1.691 1 95.38 23 ALA B C 1
ATOM 1463 O O . ALA B 1 23 ? 11.492 1.875 1.459 1 95.38 23 ALA B O 1
ATOM 1464 N N . SER B 1 24 ? 11.531 3.988 2.223 1 97.06 24 SER B N 1
ATOM 1465 C CA . SER B 1 24 ? 10.109 3.961 2.576 1 97.06 24 SER B CA 1
ATOM 1466 C C . SER B 1 24 ? 9.492 5.352 2.49 1 97.06 24 SER B C 1
ATOM 1468 O O . SER B 1 24 ? 10.188 6.359 2.648 1 97.06 24 SER B O 1
ATOM 1470 N N . TYR B 1 25 ? 8.195 5.406 2.254 1 97.81 25 TYR B N 1
ATOM 1471 C CA . TYR B 1 25 ? 7.473 6.672 2.322 1 97.81 25 TYR B CA 1
ATOM 1472 C C . TYR B 1 25 ? 7.578 7.285 3.713 1 97.81 25 TYR B C 1
ATOM 1474 O O . TYR B 1 25 ? 7.641 8.508 3.855 1 97.81 25 TYR B O 1
ATOM 1482 N N . MET B 1 26 ? 7.633 6.461 4.707 1 96.12 26 MET B N 1
ATOM 1483 C CA . MET B 1 26 ? 7.766 6.922 6.086 1 96.12 26 MET B CA 1
ATOM 1484 C C . MET B 1 26 ? 9.07 7.68 6.285 1 96.12 26 MET B C 1
ATOM 1486 O O . MET B 1 26 ? 9.117 8.672 7.012 1 96.12 26 MET B O 1
ATOM 1490 N N . GLU B 1 27 ? 10.07 7.141 5.645 1 95.62 27 GLU B N 1
ATOM 1491 C CA . GLU B 1 27 ? 11.344 7.852 5.699 1 95.62 27 GLU B CA 1
ATOM 1492 C C . GLU B 1 27 ? 11.211 9.258 5.129 1 95.62 27 GLU B C 1
ATOM 1494 O O . GLU B 1 27 ? 11.727 10.219 5.711 1 95.62 27 GLU B O 1
ATOM 1499 N N . LEU B 1 28 ? 10.562 9.391 4.051 1 96.19 28 LEU B N 1
ATOM 1500 C CA . LEU B 1 28 ? 10.328 10.688 3.426 1 96.19 28 LEU B CA 1
ATOM 1501 C C . LEU B 1 28 ? 9.492 11.586 4.336 1 96.19 28 LEU B C 1
ATOM 1503 O O . LEU B 1 28 ? 9.789 12.766 4.492 1 96.19 28 LEU B O 1
ATOM 1507 N N . ALA B 1 29 ? 8.5 11.023 4.938 1 95.06 29 ALA B N 1
ATOM 1508 C CA . ALA B 1 29 ? 7.652 11.758 5.867 1 95.06 29 ALA B CA 1
ATOM 1509 C C . ALA B 1 29 ? 8.461 12.281 7.051 1 95.06 29 ALA B C 1
ATOM 1511 O O . ALA B 1 29 ? 8.289 13.43 7.477 1 95.06 29 ALA B O 1
ATOM 1512 N N . ASN B 1 30 ? 9.305 11.453 7.531 1 93.5 30 ASN B N 1
ATOM 1513 C CA . ASN B 1 30 ? 10.164 11.859 8.641 1 93.5 30 ASN B CA 1
ATOM 1514 C C . ASN B 1 30 ? 11.07 13.023 8.258 1 93.5 30 ASN B C 1
ATOM 1516 O O . ASN B 1 30 ? 11.242 13.969 9.031 1 93.5 30 ASN B O 1
ATOM 1520 N N . GLU B 1 31 ? 11.625 12.922 7.113 1 92.75 31 GLU B N 1
ATOM 1521 C CA . GLU B 1 31 ? 12.477 14 6.613 1 92.75 31 GLU B CA 1
ATOM 1522 C C . GLU B 1 31 ? 11.703 15.312 6.508 1 92.75 31 GLU B C 1
ATOM 1524 O O . GLU B 1 31 ? 12.195 16.359 6.914 1 92.75 31 GLU B O 1
ATOM 1529 N N . ILE B 1 32 ? 10.57 15.281 6.004 1 92.75 32 ILE B N 1
ATOM 1530 C CA . ILE B 1 32 ? 9.734 16.469 5.828 1 92.75 32 ILE B CA 1
ATOM 1531 C C . ILE B 1 32 ? 9.391 17.062 7.191 1 92.75 32 ILE B C 1
ATOM 1533 O O . ILE B 1 32 ? 9.469 18.281 7.383 1 92.75 32 ILE B O 1
ATOM 1537 N N . ASN B 1 33 ? 9.039 16.219 8.109 1 90.69 33 ASN B N 1
ATOM 1538 C CA . ASN B 1 33 ? 8.719 16.672 9.453 1 90.69 33 ASN B CA 1
ATOM 1539 C C . ASN B 1 33 ? 9.914 17.359 10.109 1 90.69 33 ASN B C 1
ATOM 1541 O O . ASN B 1 33 ? 9.758 18.375 10.781 1 90.69 33 ASN B O 1
ATOM 1545 N N . GLU B 1 34 ? 11.047 16.75 9.914 1 88.5 34 GLU B N 1
ATOM 1546 C CA . GLU B 1 34 ? 12.266 17.344 10.469 1 88.5 34 GLU B CA 1
ATOM 1547 C C . GLU B 1 34 ? 12.547 18.719 9.867 1 88.5 34 GLU B C 1
ATOM 1549 O O . GLU B 1 34 ? 12.938 19.641 10.578 1 88.5 34 GLU B O 1
ATOM 1554 N N . GLN B 1 35 ? 12.336 18.828 8.594 1 86.31 35 GLN B N 1
ATOM 1555 C CA . GLN B 1 35 ? 12.547 20.094 7.906 1 86.31 35 GLN B CA 1
ATOM 1556 C C . GLN B 1 35 ? 11.578 21.172 8.406 1 86.31 35 GLN B C 1
ATOM 1558 O O . GLN B 1 35 ? 11.961 22.328 8.586 1 86.31 35 GLN B O 1
ATOM 1563 N N . LEU B 1 36 ? 10.391 20.75 8.648 1 85 36 LEU B N 1
ATOM 1564 C CA . LEU B 1 36 ? 9.367 21.688 9.102 1 85 36 LEU B CA 1
ATOM 1565 C C . LEU B 1 36 ? 9.656 22.172 10.523 1 85 36 LEU B C 1
ATOM 1567 O O . LEU B 1 36 ? 9.398 23.328 10.852 1 85 36 LEU B O 1
ATOM 1571 N N . LYS B 1 37 ? 10.164 21.297 11.289 1 81 37 LYS B N 1
ATOM 1572 C CA . LYS B 1 37 ? 10.547 21.672 12.648 1 81 37 LYS B CA 1
ATOM 1573 C C . LYS B 1 37 ? 11.664 22.703 12.641 1 81 37 LYS B C 1
ATOM 1575 O O . LYS B 1 37 ? 11.695 23.609 13.477 1 81 37 LYS B O 1
ATOM 1580 N N . GLY B 1 38 ? 12.531 22.609 11.781 1 79.94 38 GLY B N 1
ATOM 1581 C CA . GLY B 1 38 ? 13.688 23.484 11.695 1 79.94 38 GLY B CA 1
ATOM 1582 C C . GLY B 1 38 ? 13.344 24.875 11.188 1 79.94 38 GLY B C 1
ATOM 1583 O O . GLY B 1 38 ? 14.023 25.859 11.523 1 79.94 38 GLY B O 1
ATOM 1584 N N . VAL B 1 39 ? 12.336 25.031 10.398 1 77.38 39 VAL B N 1
ATOM 1585 C CA . VAL B 1 39 ? 12.031 26.297 9.742 1 77.38 39 VAL B CA 1
ATOM 1586 C C . VAL B 1 39 ? 11.133 27.156 10.641 1 77.38 39 VAL B C 1
ATOM 1588 O O . VAL B 1 39 ? 11.094 28.375 10.508 1 77.38 39 VAL B O 1
ATOM 1591 N N . ALA B 1 40 ? 10.516 26.672 11.711 1 71.62 40 ALA B N 1
ATOM 1592 C CA . ALA B 1 40 ? 9.68 27.375 12.68 1 71.62 40 ALA B CA 1
ATOM 1593 C C . ALA B 1 40 ? 8.641 28.25 11.984 1 71.62 40 ALA B C 1
ATOM 1595 O O . ALA B 1 40 ? 8.57 29.453 12.219 1 71.62 40 ALA B O 1
ATOM 1596 N N . LEU B 1 41 ? 7.871 27.75 11.203 1 75.88 41 LEU B N 1
ATOM 1597 C CA . LEU B 1 41 ? 6.824 28.453 10.484 1 75.88 41 LEU B CA 1
ATOM 1598 C C . LEU B 1 41 ? 5.672 28.812 11.414 1 75.88 41 LEU B C 1
ATOM 1600 O O . LEU B 1 41 ? 5.418 28.109 12.398 1 75.88 41 LEU B O 1
ATOM 1604 N N . PRO B 1 42 ? 5.074 30.016 11.109 1 75.06 42 PRO B N 1
ATOM 1605 C CA . PRO B 1 42 ? 3.811 30.25 11.812 1 75.06 42 PRO B CA 1
ATOM 1606 C C . PRO B 1 42 ? 2.838 29.078 11.68 1 75.06 42 PRO B C 1
ATOM 1608 O O . PRO B 1 42 ? 2.814 28.406 10.648 1 75.06 42 PRO B O 1
ATOM 1611 N N . PRO B 1 43 ? 2.146 28.844 12.672 1 76.62 43 PRO B N 1
ATOM 1612 C CA . PRO B 1 43 ? 1.281 27.672 12.711 1 76.62 43 PRO B CA 1
ATOM 1613 C C . PRO B 1 43 ? 0.388 27.547 11.477 1 76.62 43 PRO B C 1
ATOM 1615 O O . PRO B 1 43 ? 0.231 26.453 10.93 1 76.62 43 PRO B O 1
ATOM 1618 N N . SER B 1 44 ? -0.203 28.688 11.047 1 74.31 44 SER B N 1
ATOM 1619 C CA . SER B 1 44 ? -1.096 28.641 9.898 1 74.31 44 SER B CA 1
ATOM 1620 C C . SER B 1 44 ? -0.342 28.266 8.625 1 74.31 44 SER B C 1
ATOM 1622 O O . SER B 1 44 ? -0.86 27.531 7.789 1 74.31 44 SER B O 1
ATOM 1624 N N . MET B 1 45 ? 0.891 28.766 8.477 1 81.62 45 MET B N 1
ATOM 1625 C CA . MET B 1 45 ? 1.71 28.469 7.309 1 81.62 45 MET B CA 1
ATOM 1626 C C . MET B 1 45 ? 2.217 27.031 7.363 1 81.62 45 MET B C 1
ATOM 1628 O O . MET B 1 45 ? 2.285 26.344 6.332 1 81.62 45 MET B O 1
ATOM 1632 N N . GLU B 1 46 ? 2.545 26.578 8.586 1 85.25 46 GLU B N 1
ATOM 1633 C CA . GLU B 1 46 ? 3.004 25.203 8.742 1 85.25 46 GLU B CA 1
ATOM 1634 C C . GLU B 1 46 ? 1.917 24.219 8.336 1 85.25 46 GLU B C 1
ATOM 1636 O O . GLU B 1 46 ? 2.195 23.219 7.664 1 85.25 46 GLU B O 1
ATOM 1641 N N . GLU B 1 47 ? 0.738 24.5 8.766 1 84.19 47 GLU B N 1
ATOM 1642 C CA . GLU B 1 47 ? -0.399 23.641 8.43 1 84.19 47 GLU B CA 1
ATOM 1643 C C . GLU B 1 47 ? -0.576 23.531 6.914 1 84.19 47 GLU B C 1
ATOM 1645 O O . GLU B 1 47 ? -0.828 22.453 6.391 1 84.19 47 GLU B O 1
ATOM 1650 N N . THR B 1 48 ? -0.436 24.656 6.246 1 83.88 48 THR B N 1
ATOM 1651 C CA . THR B 1 48 ? -0.58 24.688 4.793 1 83.88 48 THR B CA 1
ATOM 1652 C C . THR B 1 48 ? 0.514 23.875 4.121 1 83.88 48 THR B C 1
ATOM 1654 O O . THR B 1 48 ? 0.24 23.109 3.193 1 83.88 48 THR B O 1
ATOM 1657 N N . VAL B 1 49 ? 1.733 24 4.629 1 88.88 49 VAL B N 1
ATOM 1658 C CA . VAL B 1 49 ? 2.863 23.281 4.059 1 88.88 49 VAL B CA 1
ATOM 1659 C C . VAL B 1 49 ? 2.689 21.781 4.297 1 88.88 49 VAL B C 1
ATOM 1661 O O . VAL B 1 49 ? 2.928 20.969 3.4 1 88.88 49 VAL B O 1
ATOM 1664 N N . ARG B 1 50 ? 2.254 21.406 5.477 1 90.5 50 ARG B N 1
ATOM 1665 C CA . ARG B 1 50 ? 2.018 20 5.797 1 90.5 50 ARG B CA 1
ATOM 1666 C C . ARG B 1 50 ? 0.972 19.406 4.867 1 90.5 50 ARG B C 1
ATOM 1668 O O . ARG B 1 50 ? 1.157 18.297 4.348 1 90.5 50 ARG B O 1
ATOM 1675 N N . ALA B 1 51 ? -0.089 20.094 4.68 1 87.44 51 ALA B N 1
ATOM 1676 C CA . ALA B 1 51 ? -1.15 19.625 3.791 1 87.44 51 ALA B CA 1
ATOM 1677 C C . ALA B 1 51 ? -0.634 19.438 2.367 1 87.44 51 ALA B C 1
ATOM 1679 O O . ALA B 1 51 ? -0.966 18.453 1.701 1 87.44 51 ALA B O 1
ATOM 1680 N N . HIS B 1 52 ? 0.123 20.391 1.98 1 89.88 52 HIS B N 1
ATOM 1681 C CA . HIS B 1 52 ? 0.682 20.328 0.635 1 89.88 52 HIS B CA 1
ATOM 1682 C C . HIS B 1 52 ? 1.632 19.141 0.481 1 89.88 52 HIS B C 1
ATOM 1684 O O . HIS B 1 52 ? 1.566 18.422 -0.512 1 89.88 52 HIS B O 1
ATOM 1690 N N . MET B 1 53 ? 2.477 18.969 1.462 1 93.06 53 MET B N 1
ATOM 1691 C CA . MET B 1 53 ? 3.436 17.875 1.386 1 93.06 53 MET B CA 1
ATOM 1692 C C . MET B 1 53 ? 2.723 16.516 1.435 1 93.06 53 MET B C 1
ATOM 1694 O O . MET B 1 53 ? 3.137 15.57 0.771 1 93.06 53 MET B O 1
ATOM 1698 N N . ALA B 1 54 ? 1.665 16.438 2.258 1 92.62 54 ALA B N 1
ATOM 1699 C CA . ALA B 1 54 ? 0.838 15.234 2.266 1 92.62 54 ALA B CA 1
ATOM 1700 C C . ALA B 1 54 ? 0.284 14.938 0.875 1 92.62 54 ALA B C 1
ATOM 1702 O O . ALA B 1 54 ? 0.272 13.789 0.434 1 92.62 54 ALA B O 1
ATOM 1703 N N . HIS B 1 55 ? -0.103 15.961 0.187 1 91.56 55 HIS B N 1
ATOM 1704 C CA . HIS B 1 55 ? -0.621 15.828 -1.171 1 91.56 55 HIS B CA 1
ATOM 1705 C C . HIS B 1 55 ? 0.457 15.328 -2.127 1 91.56 55 HIS B C 1
ATOM 1707 O O . HIS B 1 55 ? 0.186 14.492 -2.992 1 91.56 55 HIS B O 1
ATOM 1713 N N . VAL B 1 56 ? 1.617 15.883 -1.973 1 93.75 56 VAL B N 1
ATOM 1714 C CA . VAL B 1 56 ? 2.729 15.492 -2.832 1 93.75 56 VAL B CA 1
ATOM 1715 C C . VAL B 1 56 ? 3.023 14 -2.645 1 93.75 56 VAL B C 1
ATOM 1717 O O . VAL B 1 56 ? 3.129 13.258 -3.623 1 93.75 56 VAL B O 1
ATOM 1720 N N . ILE B 1 57 ? 3.098 13.562 -1.423 1 95.94 57 ILE B N 1
ATOM 1721 C CA . ILE B 1 57 ? 3.387 12.164 -1.148 1 95.94 57 ILE B CA 1
ATOM 1722 C C . ILE B 1 57 ? 2.256 11.289 -1.687 1 95.94 57 ILE B C 1
ATOM 1724 O O . ILE B 1 57 ? 2.506 10.242 -2.293 1 95.94 57 ILE B O 1
ATOM 1728 N N . ALA B 1 58 ? 1.055 11.711 -1.473 1 94.62 58 ALA B N 1
ATOM 1729 C CA . ALA B 1 58 ? -0.094 10.969 -1.983 1 94.62 58 ALA B CA 1
ATOM 1730 C C . ALA B 1 58 ? -0.027 10.828 -3.502 1 94.62 58 ALA B C 1
ATOM 1732 O O . ALA B 1 58 ? -0.347 9.773 -4.051 1 94.62 58 ALA B O 1
ATOM 1733 N N . SER B 1 59 ? 0.34 11.875 -4.16 1 94.19 59 SER B N 1
ATOM 1734 C CA . SER B 1 59 ? 0.447 11.867 -5.613 1 94.19 59 SER B CA 1
ATOM 1735 C C . SER B 1 59 ? 1.517 10.883 -6.082 1 94.19 59 SER B C 1
ATOM 1737 O O . SER B 1 59 ? 1.313 10.148 -7.055 1 94.19 59 SER B O 1
ATOM 1739 N N . ILE B 1 60 ? 2.605 10.891 -5.406 1 97.12 60 ILE B N 1
ATOM 1740 C CA . ILE B 1 60 ? 3.668 9.945 -5.723 1 97.12 60 ILE B CA 1
ATOM 1741 C C . ILE B 1 60 ? 3.146 8.516 -5.574 1 97.12 60 ILE B C 1
ATOM 1743 O O . ILE B 1 60 ? 3.316 7.691 -6.473 1 97.12 60 ILE B O 1
ATOM 1747 N N . MET B 1 61 ? 2.475 8.242 -4.488 1 97.31 61 MET B N 1
ATOM 1748 C CA . MET B 1 61 ? 1.943 6.91 -4.203 1 97.31 61 MET B CA 1
ATOM 1749 C C . MET B 1 61 ? 0.964 6.477 -5.289 1 97.31 61 MET B C 1
ATOM 1751 O O . MET B 1 61 ? 1.01 5.332 -5.75 1 97.31 61 MET B O 1
ATOM 1755 N N . GLU B 1 62 ? 0.115 7.359 -5.598 1 94.75 62 GLU B N 1
ATOM 1756 C CA . GLU B 1 62 ? -0.893 7.047 -6.609 1 94.75 62 GLU B CA 1
ATOM 1757 C C . GLU B 1 62 ? -0.244 6.652 -7.93 1 94.75 62 GLU B C 1
ATOM 1759 O O . GLU B 1 62 ? -0.613 5.641 -8.531 1 94.75 62 GLU B O 1
ATOM 1764 N N . LEU B 1 63 ? 0.675 7.406 -8.359 1 95.94 63 LEU B N 1
ATOM 1765 C CA . LEU B 1 63 ? 1.372 7.145 -9.609 1 95.94 63 LEU B CA 1
ATOM 1766 C C . LEU B 1 63 ? 2.117 5.816 -9.555 1 95.94 63 LEU B C 1
ATOM 1768 O O . LEU B 1 63 ? 2.021 5.008 -10.477 1 95.94 63 LEU B O 1
ATOM 1772 N N . ARG B 1 64 ? 2.795 5.598 -8.492 1 97.75 64 ARG B N 1
ATOM 1773 C CA . ARG B 1 64 ? 3.631 4.406 -8.391 1 97.75 64 ARG B CA 1
ATOM 1774 C C . ARG B 1 64 ? 2.777 3.146 -8.266 1 97.75 64 ARG B C 1
ATOM 1776 O O . ARG B 1 64 ? 3.062 2.133 -8.906 1 97.75 64 ARG B O 1
ATOM 1783 N N . ILE B 1 65 ? 1.721 3.25 -7.488 1 97 65 ILE B N 1
ATOM 1784 C CA . ILE B 1 65 ? 0.869 2.078 -7.312 1 97 65 ILE B CA 1
ATOM 1785 C C . ILE B 1 65 ? 0.209 1.718 -8.641 1 97 65 ILE B C 1
ATOM 1787 O O . ILE B 1 65 ? 0.104 0.54 -8.992 1 97 65 ILE B O 1
ATOM 1791 N N . ARG B 1 66 ? -0.203 2.713 -9.383 1 94.44 66 ARG B N 1
ATOM 1792 C CA . ARG B 1 66 ? -0.748 2.467 -10.711 1 94.44 66 ARG B CA 1
ATOM 1793 C C . ARG B 1 66 ? 0.264 1.743 -11.594 1 94.44 66 ARG B C 1
ATOM 1795 O O . ARG B 1 66 ? -0.076 0.765 -12.258 1 94.44 66 ARG B O 1
ATOM 1802 N N . LYS B 1 67 ? 1.448 2.217 -11.578 1 96.25 67 LYS B N 1
ATOM 1803 C CA . LYS B 1 67 ? 2.512 1.606 -12.367 1 96.25 67 LYS B CA 1
ATOM 1804 C C . LYS B 1 67 ? 2.812 0.189 -11.891 1 96.25 67 LYS B C 1
ATOM 1806 O O . LYS B 1 67 ? 2.994 -0.721 -12.695 1 96.25 67 LYS B O 1
ATOM 1811 N N . ILE B 1 68 ? 2.896 0.013 -10.594 1 97.31 68 ILE B N 1
ATOM 1812 C CA . ILE B 1 68 ? 3.18 -1.284 -9.984 1 97.31 68 ILE B CA 1
ATOM 1813 C C . ILE B 1 68 ? 2.104 -2.289 -10.391 1 97.31 68 ILE B C 1
ATOM 1815 O O . ILE B 1 68 ? 2.412 -3.387 -10.859 1 97.31 68 ILE B O 1
ATOM 1819 N N . LEU B 1 69 ? 0.854 -1.877 -10.195 1 94.88 69 LEU B N 1
ATOM 1820 C CA . LEU B 1 69 ? -0.249 -2.791 -10.469 1 94.88 69 LEU B CA 1
ATOM 1821 C C . LEU B 1 69 ? -0.362 -3.066 -11.969 1 94.88 69 LEU B C 1
ATOM 1823 O O . LEU B 1 69 ? -0.734 -4.172 -12.375 1 94.88 69 LEU B O 1
ATOM 1827 N N . TRP B 1 70 ? -0.019 -2.082 -12.812 1 92.81 70 TRP B N 1
ATOM 1828 C CA . TRP B 1 70 ? 0.053 -2.299 -14.25 1 92.81 70 TRP B CA 1
ATOM 1829 C C . TRP B 1 70 ? 1.068 -3.385 -14.586 1 92.81 70 TRP B C 1
ATOM 1831 O O . TRP B 1 70 ? 0.774 -4.297 -15.359 1 92.81 70 TRP B O 1
ATOM 1841 N N . GLU B 1 71 ? 2.246 -3.273 -14.023 1 91.44 71 GLU B N 1
ATOM 1842 C CA . GLU B 1 71 ? 3.275 -4.281 -14.266 1 91.44 71 GLU B CA 1
ATOM 1843 C C . GLU B 1 71 ? 2.801 -5.664 -13.828 1 91.44 71 GLU B C 1
ATOM 1845 O O . GLU B 1 71 ? 3.027 -6.656 -14.523 1 91.44 71 GLU B O 1
ATOM 1850 N N . VAL B 1 72 ? 2.182 -5.715 -12.688 1 89.75 72 VAL B N 1
ATOM 1851 C CA . VAL B 1 72 ? 1.665 -6.973 -12.164 1 89.75 72 VAL B CA 1
ATOM 1852 C C . VAL B 1 72 ? 0.656 -7.57 -13.141 1 89.75 72 VAL B C 1
ATOM 1854 O O . VAL B 1 72 ? 0.69 -8.773 -13.422 1 89.75 72 VAL B O 1
ATOM 1857 N N . GLN B 1 73 ? -0.192 -6.758 -13.656 1 87.19 73 GLN B N 1
ATOM 1858 C CA . GLN B 1 73 ? -1.229 -7.207 -14.578 1 87.19 73 GLN B CA 1
ATOM 1859 C C . GLN B 1 73 ? -0.625 -7.68 -15.898 1 87.19 73 GLN B C 1
ATOM 1861 O O . GLN B 1 73 ? -1.213 -8.508 -16.594 1 87.19 73 GLN B O 1
ATOM 1866 N N . GLN B 1 74 ? 0.594 -7.223 -16.203 1 87.19 74 GLN B N 1
ATOM 1867 C CA . GLN B 1 74 ? 1.311 -7.656 -17.406 1 87.19 74 GLN B CA 1
ATOM 1868 C C . GLN B 1 74 ? 2.125 -8.914 -17.125 1 87.19 74 GLN B C 1
ATOM 1870 O O . GLN B 1 74 ? 2.832 -9.406 -18 1 87.19 74 GLN B O 1
ATOM 1875 N N . GLY B 1 75 ? 2.061 -9.414 -15.922 1 83.12 75 GLY B N 1
ATOM 1876 C CA . GLY B 1 75 ? 2.791 -10.617 -15.555 1 83.12 75 GLY B CA 1
ATOM 1877 C C . GLY B 1 75 ? 4.219 -10.344 -15.125 1 83.12 75 GLY B C 1
ATOM 1878 O O . GLY B 1 75 ? 5.027 -11.266 -15 1 83.12 75 GLY B O 1
ATOM 1879 N N . ARG B 1 76 ? 4.473 -9.094 -14.922 1 86.5 76 ARG B N 1
ATOM 1880 C CA . ARG B 1 76 ? 5.812 -8.695 -14.5 1 86.5 76 ARG B CA 1
ATOM 1881 C C . ARG B 1 76 ? 5.891 -8.547 -12.984 1 86.5 76 ARG B C 1
ATOM 1883 O O . ARG B 1 76 ? 4.863 -8.461 -12.312 1 86.5 76 ARG B O 1
ATOM 1890 N N . GLU B 1 77 ? 7.125 -8.641 -12.523 1 87.56 77 GLU B N 1
ATOM 1891 C CA . GLU B 1 77 ? 7.391 -8.398 -11.109 1 87.56 77 GLU B CA 1
ATOM 1892 C C . GLU B 1 77 ? 8.031 -7.031 -10.891 1 87.56 77 GLU B C 1
ATOM 1894 O O . GLU B 1 77 ? 9.203 -6.832 -11.227 1 87.56 77 GLU B O 1
ATOM 1899 N N . PRO B 1 78 ? 7.258 -6.164 -10.344 1 93.38 78 PRO B N 1
ATOM 1900 C CA . PRO B 1 78 ? 7.812 -4.824 -10.148 1 93.38 78 PRO B CA 1
ATOM 1901 C C . PRO B 1 78 ? 9.062 -4.824 -9.266 1 93.38 78 PRO B C 1
ATOM 1903 O O . PRO B 1 78 ? 9.148 -5.598 -8.305 1 93.38 78 PRO B O 1
ATOM 1906 N N . ARG B 1 79 ? 9.977 -3.99 -9.648 1 92.62 79 ARG B N 1
ATOM 1907 C CA . ARG B 1 79 ? 11.195 -3.766 -8.867 1 92.62 79 ARG B CA 1
ATOM 1908 C C . ARG B 1 79 ? 11.266 -2.33 -8.359 1 92.62 79 ARG B C 1
ATOM 1910 O O . ARG B 1 79 ? 10.344 -1.54 -8.594 1 92.62 79 ARG B O 1
ATOM 1917 N N . ASP B 1 80 ? 12.273 -2.016 -7.512 1 95.31 80 ASP B N 1
ATOM 1918 C CA . ASP B 1 80 ? 12.484 -0.657 -7.027 1 95.31 80 ASP B CA 1
ATOM 1919 C C . ASP B 1 80 ? 11.273 -0.156 -6.246 1 95.31 80 ASP B C 1
ATOM 1921 O O . ASP B 1 80 ? 10.758 0.934 -6.516 1 95.31 80 ASP B O 1
ATOM 1925 N N . LEU B 1 81 ? 10.883 -0.959 -5.324 1 97.62 81 LEU B N 1
ATOM 1926 C CA . LEU B 1 81 ? 9.711 -0.677 -4.496 1 97.62 81 LEU B CA 1
ATOM 1927 C C . LEU B 1 81 ? 10.125 -0.128 -3.137 1 97.62 81 LEU B C 1
ATOM 1929 O O . LEU B 1 81 ? 11.195 -0.466 -2.627 1 97.62 81 LEU B O 1
ATOM 1933 N N . THR B 1 82 ? 9.297 0.732 -2.627 1 97.44 82 THR B N 1
ATOM 1934 C CA . THR B 1 82 ? 9.445 1.079 -1.217 1 97.44 82 THR B CA 1
ATOM 1935 C C . THR B 1 82 ? 8.977 -0.066 -0.325 1 97.44 82 THR B C 1
ATOM 1937 O O . THR B 1 82 ? 8.312 -0.993 -0.795 1 97.44 82 THR B O 1
ATOM 1940 N N . ALA B 1 83 ? 9.32 0.048 0.98 1 95.62 83 ALA B N 1
ATOM 1941 C CA . ALA B 1 83 ? 8.906 -0.979 1.933 1 95.62 83 ALA B CA 1
ATOM 1942 C C . ALA B 1 83 ? 7.387 -1.129 1.95 1 95.62 83 ALA B C 1
ATOM 1944 O O . ALA B 1 83 ? 6.867 -2.246 2.004 1 95.62 83 ALA B O 1
ATOM 1945 N N . GLU B 1 84 ? 6.641 0.008 1.952 1 96.56 84 GLU B N 1
ATOM 1946 C CA . GLU B 1 84 ? 5.184 -0.021 1.963 1 96.56 84 GLU B CA 1
ATOM 1947 C C . GLU B 1 84 ? 4.633 -0.683 0.702 1 96.56 84 GLU B C 1
ATOM 1949 O O . GLU B 1 84 ? 3.666 -1.443 0.764 1 96.56 84 GLU B O 1
ATOM 1954 N N . GLU B 1 85 ? 5.242 -0.466 -0.417 1 97.69 85 GLU B N 1
ATOM 1955 C CA . GLU B 1 85 ? 4.82 -1.038 -1.692 1 97.69 85 GLU B CA 1
ATOM 1956 C C . GLU B 1 85 ? 5.055 -2.545 -1.727 1 97.69 85 GLU B C 1
ATOM 1958 O O . GLU B 1 85 ? 4.219 -3.299 -2.227 1 97.69 85 GLU B O 1
ATOM 1963 N N . GLU B 1 86 ? 6.203 -2.885 -1.208 1 95.62 86 GLU B N 1
ATOM 1964 C CA . GLU B 1 86 ? 6.504 -4.312 -1.132 1 95.62 86 GLU B CA 1
ATOM 1965 C C . GLU B 1 86 ? 5.453 -5.059 -0.317 1 95.62 86 GLU B C 1
ATOM 1967 O O . GLU B 1 86 ? 4.996 -6.129 -0.718 1 95.62 86 GLU B O 1
ATOM 1972 N N . ARG B 1 87 ? 5.129 -4.469 0.742 1 95.44 87 ARG B N 1
ATOM 1973 C CA . ARG B 1 87 ? 4.137 -5.09 1.618 1 95.44 87 ARG B CA 1
ATOM 1974 C C . ARG B 1 87 ? 2.775 -5.164 0.937 1 95.44 87 ARG B C 1
ATOM 1976 O O . ARG B 1 87 ? 2.053 -6.152 1.093 1 95.44 87 ARG B O 1
ATOM 1983 N N . LEU B 1 88 ? 2.455 -4.156 0.24 1 96.75 88 LEU B N 1
ATOM 1984 C CA . LEU B 1 88 ? 1.181 -4.109 -0.47 1 96.75 88 LEU B CA 1
ATOM 1985 C C . LEU B 1 88 ? 1.124 -5.18 -1.557 1 96.75 88 LEU B C 1
ATOM 1987 O O . LEU B 1 88 ? 0.074 -5.785 -1.784 1 96.75 88 LEU B O 1
ATOM 1991 N N . LEU B 1 89 ? 2.289 -5.426 -2.131 1 96.25 89 LEU B N 1
ATOM 1992 C CA . LEU B 1 89 ? 2.367 -6.316 -3.281 1 96.25 89 LEU B CA 1
ATOM 1993 C C . LEU B 1 89 ? 2.461 -7.773 -2.836 1 96.25 89 LEU B C 1
ATOM 1995 O O . LEU B 1 89 ? 2.15 -8.688 -3.605 1 96.25 89 LEU B O 1
ATOM 1999 N N . ALA B 1 90 ? 2.83 -8.039 -1.646 1 94.94 90 ALA B N 1
ATOM 2000 C CA . ALA B 1 90 ? 3.189 -9.359 -1.141 1 94.94 90 ALA B CA 1
ATOM 2001 C C . ALA B 1 90 ? 2.051 -10.352 -1.345 1 94.94 90 ALA B C 1
ATOM 2003 O O . ALA B 1 90 ? 2.273 -11.484 -1.793 1 94.94 90 ALA B O 1
ATOM 2004 N N . PRO B 1 91 ? 0.772 -9.953 -1.084 1 95.38 91 PRO B N 1
ATOM 2005 C CA . PRO B 1 91 ? -0.317 -10.914 -1.268 1 95.38 91 PRO B CA 1
ATOM 2006 C C . PRO B 1 91 ? -0.467 -11.367 -2.719 1 95.38 91 PRO B C 1
ATOM 2008 O O . PRO B 1 91 ? -0.784 -12.531 -2.979 1 95.38 91 PRO B O 1
ATOM 2011 N N . ILE B 1 92 ? -0.295 -10.484 -3.633 1 95.06 92 ILE B N 1
ATOM 2012 C CA . ILE B 1 92 ? -0.413 -10.805 -5.051 1 95.06 92 ILE B CA 1
ATOM 2013 C C . ILE B 1 92 ? 0.685 -11.789 -5.453 1 95.06 92 ILE B C 1
ATOM 2015 O O . ILE B 1 92 ? 0.418 -12.781 -6.133 1 95.06 92 ILE B O 1
ATOM 2019 N N . LEU B 1 93 ? 1.893 -11.508 -4.984 1 91.94 93 LEU B N 1
ATOM 2020 C CA . LEU B 1 93 ? 3.027 -12.367 -5.301 1 91.94 93 LEU B CA 1
ATOM 2021 C C . LEU B 1 93 ? 2.848 -13.75 -4.684 1 91.94 93 LEU B C 1
ATOM 2023 O O . LEU B 1 93 ? 3.229 -14.758 -5.285 1 91.94 93 LEU B O 1
ATOM 2027 N N . LYS B 1 94 ? 2.291 -13.781 -3.58 1 91.69 94 LYS B N 1
ATOM 2028 C CA . LYS B 1 94 ? 2.062 -15.047 -2.891 1 91.69 94 LYS B CA 1
ATOM 2029 C C . LYS B 1 94 ? 1.117 -15.938 -3.688 1 91.69 94 LYS B C 1
ATOM 2031 O O . LYS B 1 94 ? 1.317 -17.156 -3.758 1 91.69 94 LYS B O 1
ATOM 2036 N N . ILE B 1 95 ? 0.09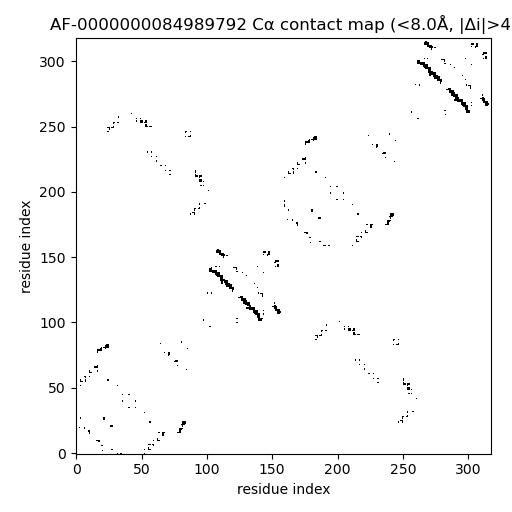7 -15.352 -4.242 1 90.88 95 ILE B N 1
ATOM 2037 C CA . ILE B 1 95 ? -0.87 -16.125 -5.02 1 90.88 95 ILE B CA 1
ATOM 2038 C C . ILE B 1 95 ? -0.212 -16.641 -6.301 1 90.88 95 ILE B C 1
ATOM 2040 O O . ILE B 1 95 ? -0.477 -17.75 -6.734 1 90.88 95 ILE B O 1
ATOM 2044 N N . ARG B 1 96 ? 0.553 -15.734 -6.812 1 87.62 96 ARG B N 1
ATOM 2045 C CA . ARG B 1 96 ? 1.19 -16.094 -8.078 1 87.62 96 ARG B CA 1
ATOM 2046 C C . ARG B 1 96 ? 2.221 -17.203 -7.875 1 87.62 96 ARG B C 1
ATOM 2048 O O . ARG B 1 96 ? 2.51 -17.969 -8.805 1 87.62 96 ARG B O 1
ATOM 2055 N N . GLU B 1 97 ? 2.793 -17.141 -6.66 1 77.94 97 GLU B N 1
ATOM 2056 C CA . GLU B 1 97 ? 3.807 -18.156 -6.375 1 77.94 97 GLU B CA 1
ATOM 2057 C C . GLU B 1 97 ? 3.172 -19.531 -6.16 1 77.94 97 GLU B C 1
ATOM 2059 O O . GLU B 1 97 ? 2.262 -19.672 -5.34 1 77.94 97 GLU B O 1
ATOM 2064 N N . ALA B 1 98 ? 3.156 -20.312 -7.113 1 59.84 98 ALA B N 1
ATOM 2065 C CA . ALA B 1 98 ? 2.666 -21.688 -7.043 1 59.84 98 ALA B CA 1
ATOM 2066 C C . ALA B 1 98 ? 3.217 -22.406 -5.812 1 59.84 98 ALA B C 1
ATOM 2068 O O . ALA B 1 98 ? 4.344 -22.141 -5.387 1 59.84 98 ALA B O 1
ATOM 2069 N N . PRO B 1 99 ? 2.256 -22.938 -4.836 1 55.19 99 PRO B N 1
ATOM 2070 C CA . PRO B 1 99 ? 2.793 -23.75 -3.748 1 55.19 99 PRO B CA 1
ATOM 2071 C C . PRO B 1 99 ? 4.043 -24.531 -4.156 1 55.19 99 PRO B C 1
ATOM 2073 O O . PRO B 1 99 ? 4.207 -24.875 -5.328 1 55.19 99 PRO B O 1
ATOM 2076 N N . ALA B 1 100 ? 5.051 -24.359 -3.416 1 46.22 100 ALA B N 1
ATOM 2077 C CA . ALA B 1 100 ? 6.23 -25.203 -3.539 1 46.22 100 ALA B CA 1
ATOM 2078 C C . ALA B 1 100 ? 5.855 -26.594 -4.035 1 46.22 100 ALA B C 1
ATOM 2080 O O . ALA B 1 100 ? 6.68 -27.297 -4.629 1 46.22 100 ALA B O 1
ATOM 2081 N N . ARG B 1 101 ? 4.766 -26.984 -3.51 1 45.38 101 ARG B N 1
ATOM 2082 C CA . ARG B 1 101 ? 4.527 -28.375 -3.885 1 45.38 101 ARG B CA 1
ATOM 2083 C C . ARG B 1 101 ? 4.703 -28.578 -5.387 1 45.38 101 ARG B C 1
ATOM 2085 O O . ARG B 1 101 ? 5.273 -29.578 -5.82 1 45.38 101 ARG B O 1
ATOM 2092 N N . ASP B 1 102 ? 3.869 -27.703 -6.094 1 45.59 102 ASP B N 1
ATOM 2093 C CA . ASP B 1 102 ? 3.852 -28.047 -7.512 1 45.59 102 ASP B CA 1
ATOM 2094 C C . ASP B 1 102 ? 5.133 -27.594 -8.203 1 45.59 102 ASP B C 1
ATOM 2096 O O . ASP B 1 102 ? 5.375 -27.938 -9.367 1 45.59 102 ASP B O 1
ATOM 2100 N N . LYS B 1 103 ? 5.68 -26.438 -7.707 1 46.38 103 LYS B N 1
ATOM 2101 C CA . LYS B 1 103 ? 6.988 -26.234 -8.32 1 46.38 103 LYS B CA 1
ATOM 2102 C C . LYS B 1 103 ? 7.855 -27.484 -8.188 1 46.38 103 LYS B C 1
ATOM 2104 O O . LYS B 1 103 ? 8.781 -27.688 -8.984 1 46.38 103 LYS B O 1
ATOM 2109 N N . ARG B 1 104 ? 7.688 -28.062 -7.078 1 46 104 ARG B N 1
ATOM 2110 C CA . ARG B 1 104 ? 8.375 -29.328 -6.871 1 46 104 ARG B CA 1
ATOM 2111 C C . ARG B 1 104 ? 7.898 -30.375 -7.867 1 46 104 ARG B C 1
ATOM 2113 O O . ARG B 1 104 ? 8.641 -31.297 -8.203 1 46 104 ARG B O 1
ATOM 2120 N N . ARG B 1 105 ? 6.57 -30.203 -8.195 1 50.09 105 ARG B N 1
ATOM 2121 C CA . ARG B 1 105 ? 6.062 -31.297 -9.008 1 50.09 105 ARG B CA 1
ATOM 2122 C C . ARG B 1 105 ? 6.363 -31.078 -10.484 1 50.09 105 ARG B C 1
ATOM 2124 O O . ARG B 1 105 ? 5.879 -31.828 -11.344 1 50.09 105 ARG B O 1
ATOM 2131 N N . ARG B 1 106 ? 6.719 -29.875 -10.742 1 54.31 106 ARG B N 1
ATOM 2132 C CA . ARG B 1 106 ? 7.164 -29.891 -12.133 1 54.31 106 ARG B CA 1
ATOM 2133 C C . ARG B 1 106 ? 8.289 -30.906 -12.336 1 54.31 106 ARG B C 1
ATOM 2135 O O . ARG B 1 106 ? 9.328 -30.828 -11.664 1 54.31 106 ARG B O 1
ATOM 2142 N N . TYR B 1 107 ? 7.848 -31.953 -12.695 1 58.16 107 TYR B N 1
ATOM 2143 C CA . TYR B 1 107 ? 8.82 -32.969 -13.039 1 58.16 107 TYR B CA 1
ATOM 2144 C C . TYR B 1 107 ? 9.492 -32.688 -14.375 1 58.16 107 TYR B C 1
ATOM 2146 O O . TYR B 1 107 ? 8.867 -32.094 -15.266 1 58.16 107 TYR B O 1
ATOM 2154 N N . GLU B 1 108 ? 10.547 -32.531 -14.289 1 70.31 108 GLU B N 1
ATOM 2155 C CA . GLU B 1 108 ? 11.336 -32.438 -15.516 1 70.31 108 GLU B CA 1
ATOM 2156 C C . GLU B 1 108 ? 11.93 -33.781 -15.898 1 70.31 108 GLU B C 1
ATOM 2158 O O . GLU B 1 108 ? 12.219 -34.625 -15.031 1 70.31 108 GLU B O 1
ATOM 2163 N N . ILE B 1 109 ? 11.836 -34 -17.172 1 80.5 109 ILE B N 1
ATOM 2164 C CA . ILE B 1 109 ? 12.5 -35.188 -17.672 1 80.5 109 ILE B CA 1
ATOM 2165 C C . ILE B 1 109 ? 14.008 -34.969 -17.734 1 80.5 109 ILE B C 1
ATOM 2167 O O . ILE B 1 109 ? 14.469 -33.938 -18.266 1 80.5 109 ILE B O 1
ATOM 2171 N N . VAL B 1 110 ? 14.664 -35.781 -17.078 1 86.38 110 VAL B N 1
ATOM 2172 C CA . VAL B 1 110 ? 16.125 -35.719 -17.094 1 86.38 110 VAL B CA 1
ATOM 2173 C C . VAL B 1 110 ? 16.703 -37.031 -17.562 1 86.38 110 VAL B C 1
ATOM 2175 O O . VAL B 1 110 ? 16.031 -38.062 -17.547 1 86.38 110 VAL B O 1
ATOM 2178 N N . VAL B 1 111 ? 17.891 -36.938 -18.203 1 86.38 111 VAL B N 1
ATOM 2179 C CA . VAL B 1 111 ? 18.734 -38.094 -18.469 1 86.38 111 VAL B CA 1
ATOM 2180 C C . VAL B 1 111 ? 19.875 -38.156 -17.469 1 86.38 111 VAL B C 1
ATOM 2182 O O . VAL B 1 111 ? 20.562 -37.156 -17.25 1 86.38 111 VAL B O 1
ATOM 2185 N N . PHE B 1 112 ? 20 -39.219 -16.797 1 85.38 112 PHE B N 1
ATOM 2186 C CA . PHE B 1 112 ? 21.094 -39.375 -15.836 1 85.38 112 PHE B CA 1
ATOM 2187 C C . PHE B 1 112 ? 22.406 -39.625 -16.562 1 85.38 112 PHE B C 1
ATOM 2189 O O . PHE B 1 112 ? 22.5 -40.531 -17.406 1 85.38 112 PHE B O 1
ATOM 2196 N N . LEU B 1 113 ? 23.391 -38.844 -16.234 1 89.31 113 LEU B N 1
ATOM 2197 C CA . LEU B 1 113 ? 24.703 -38.938 -16.844 1 89.31 113 LEU B CA 1
ATOM 2198 C C . LEU B 1 113 ? 25.594 -39.938 -16.078 1 89.31 113 LEU B C 1
ATOM 2200 O O . LEU B 1 113 ? 26.688 -40.281 -16.547 1 89.31 113 LEU B O 1
ATOM 2204 N N . ASP B 1 114 ? 25.234 -40.281 -14.906 1 88.19 114 ASP B N 1
ATOM 2205 C CA . ASP B 1 114 ? 25.938 -41.25 -14.055 1 88.19 114 ASP B CA 1
ATOM 2206 C C . ASP B 1 114 ? 24.969 -42.062 -13.203 1 88.19 114 ASP B C 1
ATOM 2208 O O . ASP B 1 114 ? 23.781 -41.688 -13.109 1 88.19 114 ASP B O 1
ATOM 2212 N N . ARG B 1 115 ? 25.547 -43.156 -12.719 1 87.88 115 ARG B N 1
ATOM 2213 C CA . ARG B 1 115 ? 24.719 -43.938 -11.781 1 87.88 115 ARG B CA 1
ATOM 2214 C C . ARG B 1 115 ? 24.328 -43.094 -10.578 1 87.88 115 ARG B C 1
ATOM 2216 O O . ARG B 1 115 ? 25.125 -42.281 -10.078 1 87.88 115 ARG B O 1
ATOM 2223 N N . PHE B 1 116 ? 22.953 -43.188 -10.227 1 85.88 116 PHE B N 1
ATOM 2224 C CA . PHE B 1 116 ? 22.406 -42.469 -9.086 1 85.88 116 PHE B CA 1
ATOM 2225 C C . PHE B 1 116 ? 21.688 -43.406 -8.133 1 85.88 116 PHE B C 1
ATOM 2227 O O . PHE B 1 116 ? 20.719 -44.062 -8.523 1 85.88 116 PHE B O 1
ATOM 2234 N N . PRO B 1 117 ? 22.266 -43.406 -6.867 1 84.25 117 PRO B N 1
ATOM 2235 C CA . PRO B 1 117 ? 21.625 -44.312 -5.906 1 84.25 117 PRO B CA 1
ATOM 2236 C C . PRO B 1 117 ? 20.266 -43.812 -5.449 1 84.25 117 PRO B C 1
ATOM 2238 O O . PRO B 1 117 ? 19.906 -42.656 -5.676 1 84.25 117 PRO B O 1
ATOM 2241 N N . ALA B 1 118 ? 19.438 -44.75 -5.012 1 81.12 118 ALA B N 1
ATOM 2242 C CA . ALA B 1 118 ? 18.156 -44.344 -4.418 1 81.12 118 ALA B CA 1
ATOM 2243 C C . ALA B 1 118 ? 18.375 -43.406 -3.238 1 81.12 118 ALA B C 1
ATOM 2245 O O . ALA B 1 118 ? 19.156 -43.688 -2.334 1 81.12 118 ALA B O 1
ATOM 2246 N N . THR B 1 119 ? 17.922 -42.219 -3.527 1 78 119 THR B N 1
ATOM 2247 C CA . THR B 1 119 ? 18.031 -41.219 -2.457 1 78 119 THR B CA 1
ATOM 2248 C C . THR B 1 119 ? 16.688 -40.562 -2.184 1 78 119 THR B C 1
ATOM 2250 O O . THR B 1 119 ? 15.789 -40.562 -3.037 1 78 119 THR B O 1
ATOM 2253 N N . MET B 1 120 ? 16.531 -40.094 -1.068 1 67.81 120 MET B N 1
ATOM 2254 C CA . MET B 1 120 ? 15.336 -39.344 -0.729 1 67.81 120 MET B CA 1
ATOM 2255 C C . MET B 1 120 ? 15.422 -37.906 -1.278 1 67.81 120 MET B C 1
ATOM 2257 O O . MET B 1 120 ? 16.469 -37.281 -1.191 1 67.81 120 MET B O 1
ATOM 2261 N N . SER B 1 121 ? 14.422 -37.594 -2.037 1 63.91 121 SER B N 1
ATOM 2262 C CA . SER B 1 121 ? 14.352 -36.219 -2.541 1 63.91 121 SER B CA 1
ATOM 2263 C C . SER B 1 121 ? 14.367 -35.219 -1.398 1 63.91 121 SER B C 1
ATOM 2265 O O . SER B 1 121 ? 13.68 -35.406 -0.391 1 63.91 121 SER B O 1
ATOM 2267 N N . THR B 1 122 ? 15.133 -34.281 -1.576 1 59.91 122 THR B N 1
ATOM 2268 C CA . THR B 1 122 ? 15.172 -33.219 -0.581 1 59.91 122 THR B CA 1
ATOM 2269 C C . THR B 1 122 ? 13.883 -32.406 -0.608 1 59.91 122 THR B C 1
ATOM 2271 O O . THR B 1 122 ? 13.5 -31.797 0.396 1 59.91 122 THR B O 1
ATOM 2274 N N . SER B 1 123 ? 13.281 -32.469 -1.746 1 56.31 123 SER B N 1
ATOM 2275 C CA . SER B 1 123 ? 12.156 -31.578 -1.938 1 56.31 123 SER B CA 1
ATOM 2276 C C . SER B 1 123 ? 10.836 -32.25 -1.581 1 56.31 123 SER B C 1
ATOM 2278 O O . SER B 1 123 ? 9.945 -31.609 -1.015 1 56.31 123 SER B O 1
ATOM 2280 N N . ASP B 1 124 ? 10.594 -33.531 -1.919 1 56.53 124 ASP B N 1
ATOM 2281 C CA . ASP B 1 124 ? 9.289 -34.188 -1.734 1 56.53 124 ASP B CA 1
ATOM 2282 C C . ASP B 1 124 ? 9.398 -35.406 -0.854 1 56.53 124 ASP B C 1
ATOM 2284 O O . ASP B 1 124 ? 8.414 -36.125 -0.639 1 56.53 124 ASP B O 1
ATOM 2288 N N . PHE B 1 125 ? 10.508 -35.531 -0.397 1 55.28 125 PHE B N 1
ATOM 2289 C CA . PHE B 1 125 ? 10.812 -36.688 0.445 1 55.28 125 PHE B CA 1
ATOM 2290 C C . PHE B 1 125 ? 10.352 -37.969 -0.221 1 55.28 125 PHE B C 1
ATOM 2292 O O . PHE B 1 125 ? 9.891 -38.906 0.454 1 55.28 125 PHE B O 1
ATOM 2299 N N . LYS B 1 126 ? 10.195 -37.906 -1.488 1 65.81 126 LYS B N 1
ATOM 2300 C CA . LYS B 1 126 ? 9.953 -39.156 -2.213 1 65.81 126 LYS B CA 1
ATOM 2301 C C . LYS B 1 126 ? 11.266 -39.781 -2.709 1 65.81 126 LYS B C 1
ATOM 2303 O O . LYS B 1 126 ? 12.25 -39.062 -2.914 1 65.81 126 LYS B O 1
ATOM 2308 N N . GLN B 1 127 ? 11.242 -41.031 -2.793 1 71.5 127 GLN B N 1
ATOM 2309 C CA . GLN B 1 127 ? 12.422 -41.781 -3.238 1 71.5 127 GLN B CA 1
ATOM 2310 C C . GLN B 1 127 ? 12.75 -41.438 -4.695 1 71.5 127 GLN B C 1
ATOM 2312 O O . GLN B 1 127 ? 11.867 -41.469 -5.555 1 71.5 127 GLN B O 1
ATOM 2317 N N . ILE B 1 128 ? 13.906 -40.938 -4.809 1 75 128 ILE B N 1
ATOM 2318 C CA . ILE B 1 128 ? 14.445 -40.75 -6.148 1 75 128 ILE B CA 1
ATOM 2319 C C . ILE B 1 128 ? 15.492 -41.844 -6.434 1 75 128 ILE B C 1
ATOM 2321 O O . ILE B 1 128 ? 16.391 -42.062 -5.629 1 75 128 ILE B O 1
ATOM 2325 N N . GLY B 1 129 ? 15.258 -42.531 -7.551 1 80.19 129 GLY B N 1
ATOM 2326 C CA . GLY B 1 129 ? 16.219 -43.562 -7.922 1 80.19 129 GLY B CA 1
ATOM 2327 C C . GLY B 1 129 ? 15.945 -44.906 -7.262 1 80.19 129 GLY B C 1
ATOM 2328 O O . GLY B 1 129 ? 14.891 -45.094 -6.652 1 80.19 129 GLY B O 1
ATOM 2329 N N . PRO B 1 130 ? 16.844 -45.781 -7.555 1 84.62 130 PRO B N 1
ATOM 2330 C CA . PRO B 1 130 ? 18.125 -45.656 -8.273 1 84.62 130 PRO B CA 1
ATOM 2331 C C . PRO B 1 130 ? 17.938 -45.5 -9.781 1 84.62 130 PRO B C 1
ATOM 2333 O O . PRO B 1 130 ? 16.891 -45.875 -10.32 1 84.62 130 PRO B O 1
ATOM 2336 N N . PHE B 1 131 ? 18.891 -44.75 -10.398 1 85.81 131 PHE B N 1
ATOM 2337 C CA . PHE B 1 131 ? 18.938 -44.594 -11.852 1 85.81 131 PHE B CA 1
ATOM 2338 C C . PHE B 1 131 ? 20.312 -44.938 -12.383 1 85.81 131 PHE B C 1
ATOM 2340 O O . PHE B 1 131 ? 21.328 -44.75 -11.695 1 85.81 131 PHE B O 1
ATOM 2347 N N . ASN B 1 132 ? 20.406 -45.625 -13.57 1 87.94 132 ASN B N 1
ATOM 2348 C CA . ASN B 1 132 ? 21.656 -45.875 -14.289 1 87.94 132 ASN B CA 1
ATOM 2349 C C . ASN B 1 132 ? 21.969 -44.75 -15.273 1 87.94 132 ASN B C 1
ATOM 2351 O O . ASN B 1 132 ? 21.078 -43.969 -15.641 1 87.94 132 ASN B O 1
ATOM 2355 N N . ARG B 1 133 ? 23.312 -44.719 -15.516 1 84.88 133 ARG B N 1
ATOM 2356 C CA . ARG B 1 133 ? 23.703 -43.781 -16.594 1 84.88 133 ARG B CA 1
ATOM 2357 C C . ARG B 1 133 ? 22.828 -44 -17.828 1 84.88 133 ARG B C 1
ATOM 2359 O O . ARG B 1 133 ? 22.641 -45.156 -18.266 1 84.88 133 ARG B O 1
ATOM 2366 N N . GLY B 1 134 ? 22.312 -42.969 -18.391 1 83.25 134 GLY B N 1
ATOM 2367 C CA . GLY B 1 134 ? 21.5 -43.031 -19.594 1 83.25 134 GLY B CA 1
ATOM 2368 C C . GLY B 1 134 ? 20.016 -43.125 -19.312 1 83.25 134 GLY B C 1
ATOM 2369 O O . GLY B 1 134 ? 19.188 -43 -20.219 1 83.25 134 GLY B O 1
ATOM 2370 N N . ASP B 1 135 ? 19.641 -43.438 -18.125 1 81.62 135 ASP B N 1
ATOM 2371 C CA . ASP B 1 135 ? 18.234 -43.562 -17.781 1 81.62 135 ASP B CA 1
ATOM 2372 C C . ASP B 1 135 ? 17.516 -42.219 -17.906 1 81.62 135 ASP B C 1
ATOM 2374 O O . ASP B 1 135 ? 18.062 -41.188 -17.547 1 81.62 135 ASP B O 1
ATOM 2378 N N . LEU B 1 136 ? 16.328 -42.25 -18.5 1 83.81 136 LEU B N 1
ATOM 2379 C CA . LEU B 1 136 ? 15.398 -41.125 -18.516 1 83.81 136 LEU B CA 1
ATOM 2380 C C . LEU B 1 136 ? 14.461 -41.188 -17.312 1 83.81 136 LEU B C 1
ATOM 2382 O O . LEU B 1 136 ? 13.992 -42.281 -16.938 1 83.81 136 LEU B O 1
ATOM 2386 N N . ALA B 1 137 ? 14.336 -40.094 -16.578 1 81.69 137 ALA B N 1
ATOM 2387 C CA . ALA B 1 137 ? 13.438 -40.094 -15.43 1 81.69 137 ALA B CA 1
ATOM 2388 C C . ALA B 1 137 ? 12.719 -38.75 -15.289 1 81.69 137 ALA B C 1
ATOM 2390 O O . ALA B 1 137 ? 13.234 -37.719 -15.711 1 81.69 137 ALA B O 1
ATOM 2391 N N . LYS B 1 138 ? 11.547 -38.875 -14.867 1 80.88 138 LYS B N 1
ATOM 2392 C CA . LYS B 1 138 ? 10.789 -37.688 -14.461 1 80.88 138 LYS B CA 1
ATOM 2393 C C . LYS B 1 138 ? 10.953 -37.406 -12.969 1 80.88 138 LYS B C 1
ATOM 2395 O O . LYS B 1 138 ? 10.555 -38.219 -12.133 1 80.88 138 LYS B O 1
ATOM 2400 N N . ILE B 1 139 ? 11.641 -36.344 -12.586 1 79.94 139 ILE B N 1
ATOM 2401 C CA . ILE B 1 139 ? 11.914 -36 -11.188 1 79.94 139 ILE B CA 1
ATOM 2402 C C . ILE B 1 139 ? 11.484 -34.594 -10.891 1 79.94 139 ILE B C 1
ATOM 2404 O O . ILE B 1 139 ? 11.289 -33.781 -11.812 1 79.94 139 ILE B O 1
ATOM 2408 N N . PRO B 1 140 ? 11.273 -34.344 -9.672 1 74.12 140 PRO B N 1
ATOM 2409 C CA . PRO B 1 140 ? 10.891 -33 -9.305 1 74.12 140 PRO B CA 1
ATOM 2410 C C . PRO B 1 140 ? 11.875 -31.938 -9.82 1 74.12 140 PRO B C 1
ATOM 2412 O O . PRO B 1 140 ? 13.086 -32.156 -9.82 1 74.12 140 PRO B O 1
ATOM 2415 N N . ALA B 1 141 ? 11.469 -30.828 -10.297 1 72.38 141 ALA B N 1
ATOM 2416 C CA . ALA B 1 141 ? 12.258 -29.797 -10.961 1 72.38 141 ALA B CA 1
ATOM 2417 C C . ALA B 1 141 ? 13.367 -29.281 -10.055 1 72.38 141 ALA B C 1
ATOM 2419 O O . ALA B 1 141 ? 14.484 -29.016 -10.508 1 72.38 141 ALA B O 1
ATOM 2420 N N . GLU B 1 142 ? 13.125 -29.219 -8.836 1 73.19 142 GLU B N 1
ATOM 2421 C CA . GLU B 1 142 ? 14.148 -28.766 -7.898 1 73.19 142 GLU B CA 1
ATOM 2422 C C . GLU B 1 142 ? 15.289 -29.781 -7.801 1 73.19 142 GLU B C 1
ATOM 2424 O O . GLU B 1 142 ? 16.469 -29.391 -7.801 1 73.19 142 GLU B O 1
ATOM 2429 N N . ASP B 1 143 ? 14.945 -31 -7.699 1 75.69 143 ASP B N 1
ATOM 2430 C CA . ASP B 1 143 ? 15.953 -32.062 -7.688 1 75.69 143 ASP B CA 1
ATOM 2431 C C . ASP B 1 143 ? 16.734 -32.094 -9.008 1 75.69 143 ASP B C 1
ATOM 2433 O O . ASP B 1 143 ? 17.938 -32.281 -9.016 1 75.69 143 ASP B O 1
ATOM 2437 N N . ALA B 1 144 ? 15.961 -31.859 -10.055 1 79.19 144 ALA B N 1
ATOM 2438 C CA . ALA B 1 144 ? 16.578 -31.828 -11.383 1 79.19 144 ALA B CA 1
ATOM 2439 C C . ALA B 1 144 ? 17.641 -30.734 -11.469 1 79.19 144 ALA B C 1
ATOM 2441 O O . ALA B 1 144 ? 18.734 -30.953 -11.969 1 79.19 144 ALA B O 1
ATOM 2442 N N . ARG B 1 145 ? 17.344 -29.609 -11 1 79.81 145 ARG B N 1
ATOM 2443 C CA . ARG B 1 145 ? 18.266 -28.484 -11.023 1 79.81 145 ARG B CA 1
ATOM 2444 C C . ARG B 1 145 ? 19.484 -28.75 -10.156 1 79.81 145 ARG B C 1
ATOM 2446 O O . ARG B 1 145 ? 20.609 -28.453 -10.562 1 79.81 145 ARG B O 1
ATOM 2453 N N . GLU B 1 146 ? 19.25 -29.25 -9.047 1 80.44 146 GLU B N 1
ATOM 2454 C CA . GLU B 1 146 ? 20.344 -29.531 -8.125 1 80.44 146 GLU B CA 1
ATOM 2455 C C . GLU B 1 146 ? 21.266 -30.625 -8.688 1 80.44 146 GLU B C 1
ATOM 2457 O O . GLU B 1 146 ? 22.484 -30.5 -8.633 1 80.44 146 GLU B O 1
ATOM 2462 N N . LEU B 1 147 ? 20.703 -31.609 -9.203 1 82.5 147 LEU B N 1
ATOM 2463 C CA . LEU B 1 147 ? 21.484 -32.719 -9.742 1 82.5 147 LEU B CA 1
ATOM 2464 C C . LEU B 1 147 ? 22.203 -32.312 -11.023 1 82.5 147 LEU B C 1
ATOM 2466 O O . LEU B 1 147 ? 23.312 -32.781 -11.289 1 82.5 147 LEU B O 1
ATOM 2470 N N . GLU B 1 148 ? 21.609 -31.375 -11.727 1 87.12 148 GLU B N 1
ATOM 2471 C CA . GLU B 1 148 ? 22.281 -30.875 -12.922 1 87.12 148 GLU B CA 1
ATOM 2472 C C . GLU B 1 148 ? 23.484 -30 -12.555 1 87.12 148 GLU B C 1
ATOM 2474 O O . GLU B 1 148 ? 24.531 -30.094 -13.188 1 87.12 148 GLU B O 1
ATOM 2479 N N . ALA B 1 149 ? 23.25 -29.312 -11.648 1 87.56 149 ALA B N 1
ATOM 2480 C CA . ALA B 1 149 ? 24.344 -28.484 -11.172 1 87.56 149 ALA B CA 1
ATOM 2481 C C . ALA B 1 149 ? 25.531 -29.328 -10.719 1 87.56 149 ALA B C 1
ATOM 2483 O O . ALA B 1 149 ? 26.688 -28.906 -10.828 1 87.56 149 ALA B O 1
ATOM 2484 N N . LYS B 1 150 ? 25.25 -30.5 -10.219 1 86.94 150 LYS B N 1
ATOM 2485 C CA . LYS B 1 150 ? 26.281 -31.422 -9.75 1 86.94 150 LYS B CA 1
ATOM 2486 C C . LYS B 1 150 ? 26.812 -32.281 -10.891 1 86.94 150 LYS B C 1
ATOM 2488 O O . LYS B 1 150 ? 27.672 -33.125 -10.688 1 86.94 150 LYS B O 1
ATOM 2493 N N . GLY B 1 151 ? 26.188 -32.062 -12.031 1 88.69 151 GLY B N 1
ATOM 2494 C CA . GLY B 1 151 ? 26.609 -32.812 -13.203 1 88.69 151 GLY B CA 1
ATOM 2495 C C . GLY B 1 151 ? 26.094 -34.25 -13.234 1 88.69 151 GLY B C 1
ATOM 2496 O O . GLY B 1 151 ? 26.656 -35.094 -13.922 1 88.69 151 GLY B O 1
ATOM 2497 N N . ILE B 1 152 ? 25.094 -34.469 -12.562 1 89.81 152 ILE B N 1
ATOM 2498 C CA . ILE B 1 152 ? 24.578 -35.812 -12.422 1 89.81 152 ILE B CA 1
ATOM 2499 C C . ILE B 1 152 ? 23.5 -36.062 -13.469 1 89.81 152 ILE B C 1
ATOM 2501 O O . ILE B 1 152 ? 23.344 -37.188 -13.953 1 89.81 152 ILE B O 1
ATOM 2505 N N . VAL B 1 153 ? 22.734 -35.062 -13.734 1 90.88 153 VAL B N 1
ATOM 2506 C CA . VAL B 1 153 ? 21.672 -35.188 -14.727 1 90.88 153 VAL B CA 1
ATOM 2507 C C . VAL B 1 153 ? 21.781 -34.094 -15.766 1 90.88 153 VAL B C 1
ATOM 2509 O O . VAL B 1 153 ? 22.453 -33.062 -15.539 1 90.88 153 VAL B O 1
ATOM 2512 N N . LYS B 1 154 ? 21.219 -34.344 -16.984 1 89.19 154 LYS B N 1
ATOM 2513 C CA . LYS B 1 154 ? 20.922 -33.312 -18 1 89.19 154 LYS B CA 1
ATOM 2514 C C . LYS B 1 154 ? 19.422 -33.156 -18.188 1 89.19 154 LYS B C 1
ATOM 2516 O O . LYS B 1 154 ? 18.703 -34.125 -18.375 1 89.19 154 LYS B O 1
ATOM 2521 N N . ARG B 1 155 ? 18.938 -31.969 -18.047 1 85.38 155 ARG B N 1
ATOM 2522 C CA . ARG B 1 155 ? 17.516 -31.672 -18.234 1 85.38 155 ARG B CA 1
ATOM 2523 C C . ARG B 1 155 ? 17.141 -31.656 -19.703 1 85.38 155 ARG B C 1
ATOM 2525 O O . ARG B 1 155 ? 17.875 -31.109 -20.531 1 85.38 155 ARG B O 1
ATOM 2532 N N . LEU B 1 156 ? 16.062 -32.469 -20.047 1 74.44 156 LEU B N 1
ATOM 2533 C CA . LEU B 1 156 ? 15.578 -32.531 -21.422 1 74.44 156 LEU B CA 1
ATOM 2534 C C . LEU B 1 156 ? 14.445 -31.531 -21.656 1 74.44 156 LEU B C 1
ATOM 2536 O O . LEU B 1 156 ? 13.547 -31.422 -20.812 1 74.44 156 LEU B O 1
ATOM 2540 N N . ARG B 1 157 ? 14.578 -30.469 -22.359 1 63.69 157 ARG B N 1
ATOM 2541 C CA . ARG B 1 157 ? 13.539 -29.531 -22.766 1 63.69 157 ARG B CA 1
ATOM 2542 C C . ARG B 1 157 ? 12.922 -29.938 -24.109 1 63.69 157 ARG B C 1
ATOM 2544 O O . ARG B 1 157 ? 13.633 -30.328 -25.031 1 63.69 157 ARG B O 1
ATOM 2551 N N . LEU B 1 158 ? 11.641 -30.359 -24.109 1 47.38 158 LEU B N 1
ATOM 2552 C CA . LEU B 1 158 ? 11.055 -30.594 -25.422 1 47.38 158 LEU B CA 1
ATOM 2553 C C . LEU B 1 158 ? 11.086 -29.312 -26.25 1 47.38 158 LEU B C 1
ATOM 2555 O O . LEU B 1 158 ? 10.734 -28.234 -25.75 1 47.38 158 LEU B O 1
ATOM 2559 N N . LEU B 1 159 ? 11.945 -29.094 -27.203 1 40.94 159 LEU B N 1
ATOM 2560 C CA . LEU B 1 159 ? 11.844 -28.062 -28.219 1 40.94 159 LEU B CA 1
ATOM 2561 C C . LEU B 1 159 ? 10.406 -27.922 -28.719 1 40.94 159 LEU B C 1
ATOM 2563 O O . LEU B 1 159 ? 9.664 -28.906 -28.766 1 40.94 159 LEU B O 1
#

Sequence (318 aa):
MSRAYSWLSAELDTKLLTKPPVASYMELANEINEQLKGVALPPSMEETVRAHMAHVIASIMELRIRKILWEVQQGREPRDLTAEEERLLAPILKIREAPARDKRRRYEIVVFLDRFPATMSTSDFKQIGPFNRGDLAKIPAEDARELEAKGIVKRLRLLMSRAYSWLSAELDTKLLTKPPVASYMELANEINEQLKGVALPPSMEETVRAHMAHVIASIMELRIRKILWEVQQGREPRDLTAEEERLLAPILKIREAPARDKRRRYEIVVFLDRFPATMSTSDFKQIGPFNRGDLAKIPAEDARELEAKGIVKRLRLL

Nearest PDB structures (foldseek):
  3anw-assembly1_A  TM=4.863E-01  e=7.451E-08  Thermococcus kodakarensis
  5ghr-assembly2_D  TM=8.658E-01  e=3.594E-04  Thermococcus kodakarensis KOD1
  5ghs-assembly2_D  TM=8.621E-01  e=3.830E-04  Thermococcus kodakarensis KOD1
  3anw-assembly1_B  TM=7.193E-01  e=4.875E-02  Thermococcus kodakarensis
  2e9x-assembly1_B  TM=7.268E-01  e=3.302E-01  Homo sapiens

pLDDT: mean 84.2, std 13.57, range [40.56, 97.81]

Radius of gyration: 29.27 Å; Cα contacts (8 Å, |Δi|>4): 452; chains: 2; bounding box: 47×81×70 Å

Organism: Thermoproteus tenax (strain ATCC 35583 / DSM 2078 / JCM 9277 / NBRC 100435 / Kra 1) (NCBI:txid768679)

Secondary structure (DSSP, 8-state):
-HHHHHHHHHHHH-SSPPPPSSS-HHHHHHHHHHHHHHHT--HHHHHHHHHHHHHHHHHHHHHHHHHHHHHHHTT----S--HHHHHHHHHHHHHHS--HHHHTT-EEEEEESS-B--EE-TTT--EE--B-TT-EEEEEHHHHHHHHHTTSEEE----/-HHHHHHHHHHHH-SSPPPPSSS-HHHHHHHHHHHHHHHT--HHHHHHHHHHHHHHHHHHHHHHHHHHHHHHHTT----S--HHHHHHHHHHHHHHS--HHHHHH-EEEEEESS-B--EE-TTT-PEE--B-TT-EEEEEHHHHHHHHHTTSEEE----

Foldseek 3Di:
DVLLVVLLVVLVVDLADDQRPDQALVVVVVVVVVVLVVVPDDPVVSVVVNVVSVVSSVSSVVSHLVRCVVCVVVVHHDDNDHPVSCVVCVVVVVVVPDPLVVLQVQWFKKAFQAFDDFDQDPRNRDTDDRDHHGDIDTGGPVVQVVCVVVVGIDTDDDD/DVLLVVLLVVLVVDLADDQRPDQALVVVVVVVVVVLVVVPDDPVVSVVVNVVSVVSSVSSVVSHLVRCVVCVVVVHHDDNDHPVSCVVCVVVVVVVPDPLVVLQVQWFKKAFQAFADFDQDPRPRDTDDRDHHGDIDTGGPVVQVVCVVVVGIDTDDDD

Solvent-accessible surface area (backbone atoms only — not comparable to full-atom values): 17313 Å² total; per-residue (Å²): 110,62,64,60,53,53,50,38,50,53,48,70,74,36,87,58,81,53,73,60,96,49,68,26,63,49,57,51,31,50,52,44,51,53,53,53,63,73,66,66,57,57,67,74,57,41,52,52,51,26,50,49,50,28,44,52,52,46,52,40,49,53,54,47,49,52,42,43,49,50,35,44,70,71,73,43,78,72,67,60,65,32,55,49,53,48,56,56,43,45,28,41,50,54,37,56,46,65,58,63,64,54,55,30,55,38,52,37,44,27,34,24,70,36,72,36,71,62,36,67,34,89,84,72,66,40,76,38,61,63,42,46,55,69,37,73,44,74,38,34,34,58,59,48,52,54,34,32,73,71,62,37,32,46,81,60,72,86,126,110,62,64,62,52,53,49,38,51,52,48,71,73,37,87,58,80,53,73,61,96,49,66,26,62,50,57,52,31,50,51,44,52,55,53,51,62,72,65,65,55,58,67,73,58,40,52,52,50,27,50,50,50,27,44,51,52,46,51,39,49,52,55,47,50,51,41,42,49,50,34,44,71,72,73,42,79,72,68,61,64,31,54,49,51,46,58,55,44,45,28,41,51,53,39,55,46,63,58,64,66,54,54,35,54,39,50,38,44,27,34,22,68,36,74,36,70,64,37,67,34,88,83,73,66,39,78,38,60,63,41,47,54,69,36,73,43,74,38,34,34,59,58,48,52,54,34,32,75,71,62,37,32,46,79,59,73,87,126